Protein AF-0000000087151242 (afdb_homodimer)

Radius of gyration: 19.86 Å; Cα contacts (8 Å, |Δi|>4): 650; chains: 2; bounding box: 51×63×47 Å

Foldseek 3Di:
DPDPFDKDKAQDPVHRFWIWIDTDPDIDTEWQGTPVRDTDDDHHPQRVLQVVLFVLLQVQLVVVCVVVVHFWDDKGKGWFWFCDDVVDHIAIEMEMDTDGPADPVRVVVSLVSSQVGPSNVVVVHRCPHPNPVDPDDPPDDVTDGDDPNVVVVPDDDPPDPDD/DPDPFDKDKAQDPVHRFWIWIDTDPDIDTEWQGTPVRDTDDDHHPQRVLQVVLFVLLQVQLVVVCVVVVHFWDDKGKGWFWWCDDVVDHTAIEMEMDTDGPDDPVRVVVSLVSSQVGPSNVVVVHRCPHPNPVDPDDPPDDVTDGDDPNVVVVPDDDPPDDDD

Structure (mmCIF, N/CA/C/O backbone):
data_AF-0000000087151242-model_v1
#
loop_
_entity.id
_entity.type
_entity.pdbx_description
1 polymer 'OsmC-like protein'
#
loop_
_atom_site.group_PDB
_atom_site.id
_atom_site.type_symbol
_atom_site.label_atom_id
_atom_site.label_alt_id
_atom_site.label_comp_id
_atom_site.label_asym_id
_atom_site.label_entity_id
_atom_site.label_seq_id
_atom_site.pdbx_PDB_ins_code
_atom_site.Cartn_x
_atom_site.Cartn_y
_atom_site.Cartn_z
_atom_site.occupancy
_atom_site.B_iso_or_equiv
_atom_site.auth_seq_id
_atom_site.auth_comp_id
_atom_site.auth_asym_id
_atom_site.auth_atom_id
_atom_site.pdbx_PDB_model_num
ATOM 1 N N . MET A 1 1 ? 27.469 -2.746 -3.201 1 32.28 1 MET A N 1
ATOM 2 C CA . MET A 1 1 ? 26.328 -2.406 -4.039 1 32.28 1 MET A CA 1
ATOM 3 C C . MET A 1 1 ? 25.156 -1.917 -3.193 1 32.28 1 MET A C 1
ATOM 5 O O . MET A 1 1 ? 24.734 -2.592 -2.248 1 32.28 1 MET A O 1
ATOM 9 N N . ALA A 1 2 ? 24.953 -0.71 -3.105 1 42.12 2 ALA A N 1
ATOM 10 C CA . ALA A 1 2 ? 24.062 -0.132 -2.111 1 42.12 2 ALA A CA 1
ATOM 11 C C . ALA A 1 2 ? 22.688 -0.803 -2.156 1 42.12 2 ALA A C 1
ATOM 13 O O . ALA A 1 2 ? 22.156 -1.062 -3.236 1 42.12 2 ALA A O 1
ATOM 14 N N . LYS A 1 3 ? 22.391 -1.681 -1.231 1 54.56 3 LYS A N 1
ATOM 15 C CA . LYS A 1 3 ? 21.219 -2.553 -1.17 1 54.56 3 LYS A CA 1
ATOM 16 C C . LYS A 1 3 ? 19.938 -1.775 -1.457 1 54.56 3 LYS A C 1
ATOM 18 O O . LYS A 1 3 ? 19.688 -0.743 -0.835 1 54.56 3 LYS A O 1
ATOM 23 N N . ILE A 1 4 ? 19.328 -1.912 -2.652 1 65.19 4 ILE A N 1
ATOM 24 C CA . ILE A 1 4 ? 18.047 -1.341 -3.068 1 65.19 4 ILE A CA 1
ATOM 25 C C . ILE A 1 4 ? 16.969 -1.678 -2.041 1 65.19 4 ILE A C 1
ATOM 27 O O . ILE A 1 4 ? 16.875 -2.822 -1.59 1 65.19 4 ILE A O 1
ATOM 31 N N . ARG A 1 5 ? 16.422 -0.587 -1.548 1 81.44 5 ARG A N 1
ATOM 32 C CA . ARG A 1 5 ? 15.297 -0.849 -0.652 1 81.44 5 ARG A CA 1
ATOM 33 C C . ARG A 1 5 ? 14.156 -1.552 -1.388 1 81.44 5 ARG A C 1
ATOM 35 O O . ARG A 1 5 ? 13.633 -1.03 -2.373 1 81.44 5 ARG A O 1
ATOM 42 N N . GLU A 1 6 ? 13.945 -2.77 -0.949 1 90.38 6 GLU A N 1
ATOM 43 C CA . GLU A 1 6 ? 12.953 -3.641 -1.582 1 90.38 6 GLU A CA 1
ATOM 44 C C . GLU A 1 6 ? 12.016 -4.25 -0.547 1 90.38 6 GLU A C 1
ATOM 46 O O . GLU A 1 6 ? 12.438 -4.59 0.56 1 90.38 6 GLU A O 1
ATOM 51 N N . VAL A 1 7 ? 10.766 -4.301 -0.975 1 95.38 7 VAL A N 1
ATOM 52 C CA . VAL A 1 7 ? 9.805 -5.059 -0.172 1 95.38 7 VAL A CA 1
ATOM 53 C C . VAL A 1 7 ? 9.641 -6.461 -0.757 1 95.38 7 VAL A C 1
ATOM 55 O O . VAL A 1 7 ? 9.5 -6.621 -1.972 1 95.38 7 VAL A O 1
ATOM 58 N N . VAL A 1 8 ? 9.664 -7.43 0.129 1 96.56 8 VAL A N 1
ATOM 59 C CA . VAL A 1 8 ? 9.492 -8.812 -0.313 1 96.56 8 VAL A CA 1
ATOM 60 C C . VAL A 1 8 ? 8.266 -9.422 0.362 1 96.56 8 VAL A C 1
ATOM 62 O O . VAL A 1 8 ? 8.109 -9.328 1.581 1 96.56 8 VAL A O 1
ATOM 65 N N . VAL A 1 9 ? 7.422 -9.945 -0.417 1 97.31 9 VAL A N 1
ATOM 66 C CA . VAL A 1 9 ? 6.301 -10.734 0.079 1 97.31 9 VAL A CA 1
ATOM 67 C C . VAL A 1 9 ? 6.465 -12.188 -0.348 1 97.31 9 VAL A C 1
ATOM 69 O O . VAL A 1 9 ? 6.703 -12.477 -1.524 1 97.31 9 VAL A O 1
ATOM 72 N N . ALA A 1 10 ? 6.336 -13.07 0.592 1 96.69 10 ALA A N 1
ATOM 73 C CA . ALA A 1 10 ? 6.566 -14.484 0.305 1 96.69 10 ALA A CA 1
ATOM 74 C C . ALA A 1 10 ? 5.641 -15.375 1.13 1 96.69 10 ALA A C 1
ATOM 76 O O . ALA A 1 10 ? 5.055 -14.922 2.117 1 96.69 10 ALA A O 1
ATOM 77 N N . SER A 1 11 ? 5.562 -16.594 0.642 1 94.5 11 SER A N 1
ATOM 78 C CA . SER A 1 11 ? 4.871 -17.594 1.459 1 94.5 11 SER A CA 1
ATOM 79 C C . SER A 1 11 ? 5.484 -17.688 2.854 1 94.5 11 SER A C 1
ATOM 81 O O . SER A 1 11 ? 6.707 -17.719 2.998 1 94.5 11 SER A O 1
ATOM 83 N N . ASP A 1 12 ? 4.617 -17.672 3.799 1 91.12 12 ASP A N 1
ATOM 84 C CA . ASP A 1 12 ? 5.078 -17.812 5.176 1 91.12 12 ASP A CA 1
ATOM 85 C C . ASP A 1 12 ? 5.715 -19.188 5.406 1 91.12 12 ASP A C 1
ATOM 87 O O . ASP A 1 12 ? 5.102 -20.219 5.129 1 91.12 12 ASP A O 1
ATOM 91 N N . PRO A 1 13 ? 6.902 -19.234 5.926 1 86.38 13 PRO A N 1
ATOM 92 C CA . PRO A 1 13 ? 7.582 -20.516 6.117 1 86.38 13 PRO A CA 1
ATOM 93 C C . PRO A 1 13 ? 6.879 -21.406 7.137 1 86.38 13 PRO A C 1
ATOM 95 O O . PRO A 1 13 ? 6.988 -22.641 7.066 1 86.38 13 PRO A O 1
ATOM 98 N N . THR A 1 14 ? 6.191 -20.828 8.062 1 87.19 14 THR A N 1
ATOM 99 C CA . THR A 1 14 ? 5.551 -21.594 9.125 1 87.19 14 THR A CA 1
ATOM 100 C C . THR A 1 14 ? 4.105 -21.922 8.758 1 87.19 14 THR A C 1
ATOM 102 O O . THR A 1 14 ? 3.539 -22.906 9.258 1 87.19 14 THR A O 1
ATOM 105 N N . ASN A 1 15 ? 3.508 -21.109 8.008 1 85.19 15 ASN A N 1
ATOM 106 C CA . ASN A 1 15 ? 2.158 -21.297 7.484 1 85.19 15 ASN A CA 1
ATOM 107 C C . ASN A 1 15 ? 2.104 -21.047 5.98 1 85.19 15 ASN A C 1
ATOM 109 O O . ASN A 1 15 ? 1.823 -19.922 5.539 1 85.19 15 ASN A O 1
ATOM 113 N N . ARG A 1 16 ? 2.201 -22.078 5.301 1 78.69 16 ARG A N 1
ATOM 114 C CA . ARG A 1 16 ? 2.424 -21.969 3.863 1 78.69 16 ARG A CA 1
ATOM 115 C C . ARG A 1 16 ? 1.244 -21.297 3.172 1 78.69 16 ARG A C 1
ATOM 117 O O . ARG A 1 16 ? 1.395 -20.719 2.09 1 78.69 16 ARG A O 1
ATOM 124 N N . GLY A 1 17 ? 0.181 -21.312 3.75 1 86.19 17 GLY A N 1
ATOM 125 C CA . GLY A 1 17 ? -0.976 -20.672 3.148 1 86.19 17 GLY A CA 1
ATOM 126 C C . GLY A 1 17 ? -0.957 -19.156 3.289 1 86.19 17 GLY A C 1
ATOM 127 O O . GLY A 1 17 ? -1.648 -18.453 2.551 1 86.19 17 GLY A O 1
ATOM 128 N N . ALA A 1 18 ? -0.186 -18.766 4.203 1 92.19 18 ALA A N 1
ATOM 129 C CA . ALA A 1 18 ? -0.164 -17.344 4.5 1 92.19 18 ALA A CA 1
ATOM 130 C C . ALA A 1 18 ? 1.009 -16.656 3.805 1 92.19 18 ALA A C 1
ATOM 132 O O . ALA A 1 18 ? 1.951 -17.312 3.363 1 92.19 18 ALA A O 1
ATOM 133 N N . LEU A 1 19 ? 0.859 -15.445 3.557 1 96.31 19 LEU A N 1
ATOM 134 C CA . LEU A 1 19 ? 1.938 -14.609 3.035 1 96.31 19 LEU A CA 1
ATOM 135 C C . LEU A 1 19 ? 2.488 -13.688 4.121 1 96.31 19 LEU A C 1
ATOM 137 O O . LEU A 1 19 ? 1.759 -13.289 5.031 1 96.31 19 LEU A O 1
ATOM 141 N N . VAL A 1 20 ? 3.75 -13.367 4.004 1 96.94 20 VAL A N 1
ATOM 142 C CA . VAL A 1 20 ? 4.418 -12.453 4.918 1 96.94 20 VAL A CA 1
ATOM 143 C C . VAL A 1 20 ? 5.242 -11.438 4.125 1 96.94 20 VAL A C 1
ATOM 145 O O . VAL A 1 20 ? 5.875 -11.797 3.127 1 96.94 20 VAL A O 1
ATOM 148 N N . GLY A 1 21 ? 5.121 -10.242 4.539 1 97.44 21 GLY A N 1
ATOM 149 C CA . GLY A 1 21 ? 5.926 -9.18 3.955 1 97.44 21 GLY A CA 1
ATOM 150 C C . GLY A 1 21 ? 7.129 -8.812 4.801 1 97.44 21 GLY A C 1
ATOM 151 O O . GLY A 1 21 ? 7.086 -8.906 6.031 1 97.44 21 GLY A O 1
ATOM 152 N N . ARG A 1 22 ? 8.172 -8.383 4.098 1 96.62 22 ARG A N 1
ATOM 153 C CA . ARG A 1 22 ? 9.391 -7.934 4.766 1 96.62 22 ARG A CA 1
ATOM 154 C C . ARG A 1 22 ? 9.969 -6.703 4.074 1 96.62 22 ARG A C 1
ATOM 156 O O . ARG A 1 22 ? 9.969 -6.617 2.844 1 96.62 22 ARG A O 1
ATOM 163 N N . VAL A 1 23 ? 10.43 -5.812 4.859 1 94.38 23 VAL A N 1
ATOM 164 C CA . VAL A 1 23 ? 11.219 -4.68 4.383 1 94.38 23 VAL A CA 1
ATOM 165 C C . VAL A 1 23 ? 12.203 -4.238 5.461 1 94.38 23 VAL A C 1
ATOM 167 O O . VAL A 1 23 ? 11.805 -3.979 6.602 1 94.38 23 VAL A O 1
ATOM 170 N N . GLY A 1 24 ? 13.484 -4.176 5.086 1 89.44 24 GLY A N 1
ATOM 171 C CA . GLY A 1 24 ? 14.477 -3.963 6.125 1 89.44 24 GLY A CA 1
ATOM 172 C C . GLY A 1 24 ? 14.391 -4.973 7.254 1 89.44 24 GLY A C 1
ATOM 173 O O . GLY A 1 24 ? 14.414 -6.184 7.016 1 89.44 24 GLY A O 1
ATOM 174 N N . ALA A 1 25 ? 14.234 -4.469 8.461 1 89.81 25 ALA A N 1
ATOM 175 C CA . ALA A 1 25 ? 14.141 -5.348 9.625 1 89.81 25 ALA A CA 1
ATOM 176 C C . ALA A 1 25 ? 12.688 -5.625 9.992 1 89.81 25 ALA A C 1
ATOM 178 O O . ALA A 1 25 ? 12.406 -6.406 10.898 1 89.81 25 ALA A O 1
ATOM 179 N N . SER A 1 26 ? 11.789 -5.078 9.258 1 93.12 26 SER A N 1
ATOM 180 C CA . SER A 1 26 ? 10.375 -5.176 9.586 1 93.12 26 SER A CA 1
ATOM 181 C C . SER A 1 26 ? 9.727 -6.363 8.883 1 93.12 26 SER A C 1
ATOM 183 O O . SER A 1 26 ? 10.047 -6.656 7.727 1 93.12 26 SER A O 1
ATOM 185 N N . GLN A 1 27 ? 8.891 -7.055 9.648 1 95.12 27 GLN A N 1
ATOM 186 C CA . GLN A 1 27 ? 8.055 -8.133 9.117 1 95.12 27 GLN A CA 1
ATOM 187 C C . GLN A 1 27 ? 6.59 -7.93 9.492 1 95.12 27 GLN A C 1
ATOM 189 O O . GLN A 1 27 ? 6.281 -7.516 10.609 1 95.12 27 GLN A O 1
ATOM 194 N N . PHE A 1 28 ? 5.75 -8.219 8.578 1 94.62 28 PHE A N 1
ATOM 195 C CA . PHE A 1 28 ? 4.332 -8.008 8.844 1 94.62 28 PHE A CA 1
ATOM 196 C C . PHE A 1 28 ? 3.484 -9 8.062 1 94.62 28 PHE A C 1
ATOM 198 O O . PHE A 1 28 ? 3.877 -9.445 6.98 1 94.62 28 PHE A O 1
ATOM 205 N N . PRO A 1 29 ? 2.338 -9.336 8.594 1 94.69 29 PRO A N 1
ATOM 206 C CA . PRO A 1 29 ? 1.468 -10.289 7.898 1 94.69 29 PRO A CA 1
ATOM 207 C C . PRO A 1 29 ? 0.723 -9.664 6.723 1 94.69 29 PRO A C 1
ATOM 209 O O . PRO A 1 29 ? 0.431 -8.461 6.742 1 94.69 29 PRO A O 1
ATOM 212 N N . ILE A 1 30 ? 0.488 -10.516 5.781 1 95.31 30 ILE A N 1
ATOM 213 C CA . ILE A 1 30 ? -0.385 -10.156 4.672 1 95.31 30 ILE A CA 1
ATOM 214 C C . ILE A 1 30 ? -1.728 -10.867 4.812 1 95.31 30 ILE A C 1
ATOM 216 O O . ILE A 1 30 ? -1.776 -12.094 4.918 1 95.31 30 ILE A O 1
ATOM 220 N N . GLY A 1 31 ? -2.762 -10.07 4.812 1 92.12 31 GLY A N 1
ATOM 221 C CA . GLY A 1 31 ? -4.086 -10.648 4.961 1 92.12 31 GLY A CA 1
ATOM 222 C C . GLY A 1 31 ? -4.777 -10.914 3.635 1 92.12 31 GLY A C 1
ATOM 223 O O . GLY A 1 31 ? -4.316 -10.453 2.588 1 92.12 31 GLY A O 1
ATOM 224 N N . GLY A 1 32 ? -5.996 -11.641 3.801 1 87.56 32 GLY A N 1
ATOM 225 C CA . GLY A 1 32 ? -6.781 -11.969 2.619 1 87.56 32 GLY A CA 1
ATOM 226 C C . GLY A 1 32 ? -6.797 -13.453 2.307 1 87.56 32 GLY A C 1
ATOM 227 O O . GLY A 1 32 ? -6.336 -14.266 3.111 1 87.56 32 GLY A O 1
ATOM 228 N N . PRO A 1 33 ? -7.355 -13.688 1.117 1 83.31 33 PRO A N 1
ATOM 229 C CA . PRO A 1 33 ? -7.422 -15.102 0.739 1 83.31 33 PRO A CA 1
ATOM 230 C C . PRO A 1 33 ? -6.047 -15.766 0.701 1 83.31 33 PRO A C 1
ATOM 232 O O . PRO A 1 33 ? -5.098 -15.203 0.153 1 83.31 33 PRO A O 1
ATOM 235 N N . ASP A 1 34 ? -6.055 -16.953 1.39 1 80.44 34 ASP A N 1
ATOM 236 C CA . ASP A 1 34 ? -4.75 -17.594 1.479 1 80.44 34 ASP A CA 1
ATOM 237 C C . ASP A 1 34 ? -4.707 -18.875 0.645 1 80.44 34 ASP A C 1
ATOM 239 O O . ASP A 1 34 ? -5.668 -19.203 -0.059 1 80.44 34 ASP A O 1
ATOM 243 N N . GLY A 1 35 ? -3.584 -19.469 0.476 1 76.19 35 GLY A N 1
ATOM 244 C CA . GLY A 1 35 ? -3.354 -20.609 -0.4 1 76.19 35 GLY A CA 1
ATOM 245 C C . GLY A 1 35 ? -4.016 -21.875 0.09 1 76.19 35 GLY A C 1
ATOM 246 O O . GLY A 1 35 ? -4.086 -22.875 -0.642 1 76.19 35 GLY A O 1
ATOM 247 N N . ALA A 1 36 ? -4.574 -21.828 1.251 1 80.06 36 ALA A N 1
ATOM 248 C CA . ALA A 1 36 ? -5.215 -23 1.821 1 80.06 36 ALA A CA 1
ATOM 249 C C . ALA A 1 36 ? -6.734 -22.875 1.775 1 80.06 36 ALA A C 1
ATOM 251 O O . ALA A 1 36 ? -7.449 -23.703 2.348 1 80.06 36 ALA A O 1
ATOM 252 N N . GLY A 1 37 ? -7.168 -21.844 1.184 1 79.69 37 GLY A N 1
ATOM 253 C CA . GLY A 1 37 ? -8.609 -21.656 1.074 1 79.69 37 GLY A CA 1
ATOM 254 C C . GLY A 1 37 ? -9.195 -20.891 2.244 1 79.69 37 GLY A C 1
ATOM 255 O O . GLY A 1 37 ? -10.422 -20.828 2.395 1 79.69 37 GLY A O 1
ATOM 256 N N . HIS A 1 38 ? -8.383 -20.375 3.088 1 85.81 38 HIS A N 1
ATOM 257 C CA . HIS A 1 38 ? -8.82 -19.578 4.223 1 85.81 38 HIS A CA 1
ATOM 258 C C . HIS A 1 38 ? -8.523 -18.094 3.992 1 85.81 38 HIS A C 1
ATOM 260 O O . HIS A 1 38 ? -8.148 -17.703 2.889 1 85.81 38 HIS A O 1
ATOM 266 N N . VAL A 1 39 ? -8.898 -17.391 5.043 1 85.62 39 VAL A N 1
ATOM 267 C CA . VAL A 1 39 ? -8.562 -15.969 5.043 1 85.62 39 VAL A CA 1
ATOM 268 C C . VAL A 1 39 ? -7.539 -15.68 6.133 1 85.62 39 VAL A C 1
ATOM 270 O O . VAL A 1 39 ? -7.809 -15.883 7.32 1 85.62 39 VAL A O 1
ATOM 273 N N . SER A 1 40 ? -6.434 -15.266 5.73 1 90.12 40 SER A N 1
ATOM 274 C CA . SER A 1 40 ? -5.391 -14.914 6.688 1 90.12 40 SER A CA 1
ATOM 275 C C . SER A 1 40 ? -5.633 -13.539 7.289 1 90.12 40 SER A C 1
ATOM 277 O O . SER A 1 40 ? -6.082 -12.625 6.594 1 90.12 40 SER A O 1
ATOM 279 N N . PRO A 1 41 ? -5.262 -13.414 8.562 1 89.69 41 PRO A N 1
ATOM 280 C CA . PRO A 1 41 ? -5.402 -12.094 9.188 1 89.69 41 PRO A CA 1
ATOM 281 C C . PRO A 1 41 ? -4.375 -11.086 8.68 1 89.69 41 PRO A C 1
ATOM 283 O O . PRO A 1 41 ? -3.326 -11.477 8.156 1 89.69 41 PRO A O 1
ATOM 286 N N . GLY A 1 42 ? -4.77 -9.758 8.859 1 92.06 42 GLY A N 1
ATOM 287 C CA . GLY A 1 42 ? -3.883 -8.688 8.43 1 92.06 42 GLY A CA 1
ATOM 288 C C . GLY A 1 42 ? -4.438 -7.883 7.273 1 92.06 42 GLY A C 1
ATOM 289 O O . GLY A 1 42 ? -5.535 -8.164 6.785 1 92.06 42 GLY A O 1
ATOM 290 N N . PRO A 1 43 ? -3.658 -6.898 6.875 1 95.38 43 PRO A N 1
ATOM 291 C CA . PRO A 1 43 ? -4.105 -6.082 5.742 1 95.38 43 PRO A CA 1
ATOM 292 C C . PRO A 1 43 ? -3.93 -6.789 4.402 1 95.38 43 PRO A C 1
ATOM 294 O O . PRO A 1 43 ? -2.855 -7.324 4.117 1 95.38 43 PRO A O 1
ATOM 297 N N . ASN A 1 44 ? -4.965 -6.828 3.619 1 93.19 44 ASN A N 1
ATOM 298 C CA . ASN A 1 44 ? -4.863 -7.348 2.26 1 93.19 44 ASN A CA 1
ATOM 299 C C . ASN A 1 44 ? -4.285 -6.309 1.304 1 93.19 44 ASN A C 1
ATOM 301 O O . ASN A 1 44 ? -3.967 -5.191 1.714 1 93.19 44 ASN A O 1
ATOM 305 N N . PRO A 1 45 ? -4.113 -6.625 0.08 1 92.56 45 PRO A N 1
ATOM 306 C CA . PRO A 1 45 ? -3.43 -5.703 -0.833 1 92.56 45 PRO A CA 1
ATOM 307 C C . PRO A 1 45 ? -4.141 -4.359 -0.958 1 92.56 45 PRO A C 1
ATOM 309 O O . PRO A 1 45 ? -3.488 -3.316 -1.034 1 92.56 45 PRO A O 1
ATOM 312 N N . TYR A 1 46 ? -5.465 -4.324 -0.973 1 90.25 46 TYR A N 1
ATOM 313 C CA . TYR A 1 46 ? -6.188 -3.059 -1.022 1 90.25 46 TYR A CA 1
ATOM 314 C C . TYR A 1 46 ? -6 -2.273 0.27 1 90.25 46 TYR A C 1
ATOM 316 O O . TYR A 1 46 ? -5.875 -1.047 0.245 1 90.25 46 TYR A O 1
ATOM 324 N N . ASP A 1 47 ? -6.004 -3.006 1.387 1 94.62 47 ASP A N 1
ATOM 325 C CA . ASP A 1 47 ? -5.734 -2.352 2.662 1 94.62 47 ASP A CA 1
ATOM 326 C C . ASP A 1 47 ? -4.352 -1.705 2.666 1 94.62 47 ASP A C 1
ATOM 328 O O . ASP A 1 47 ? -4.188 -0.578 3.137 1 94.62 47 ASP A O 1
ATOM 332 N N . LEU A 1 48 ? -3.41 -2.434 2.205 1 96.31 48 LEU A N 1
ATOM 333 C CA . LEU A 1 48 ? -2.045 -1.923 2.154 1 96.31 48 LEU A CA 1
ATOM 334 C C . LEU A 1 48 ? -1.957 -0.699 1.248 1 96.31 48 LEU A C 1
ATOM 336 O O . LEU A 1 48 ? -1.239 0.255 1.555 1 96.31 48 LEU A O 1
ATOM 340 N N . LEU A 1 49 ? -2.641 -0.715 0.146 1 92.25 49 LEU A N 1
ATOM 341 C CA . LEU A 1 49 ? -2.709 0.426 -0.761 1 92.25 49 LEU A CA 1
ATOM 342 C C . LEU A 1 49 ? -3.312 1.64 -0.061 1 92.25 49 LEU A C 1
ATOM 344 O O . LEU A 1 49 ? -2.746 2.734 -0.112 1 92.25 49 LEU A O 1
ATOM 348 N N . CYS A 1 50 ? -4.395 1.394 0.592 1 93.06 50 CYS A N 1
ATOM 349 C CA . CYS A 1 50 ? -5.051 2.459 1.343 1 93.06 50 CYS A CA 1
ATOM 350 C C . CYS A 1 50 ? -4.148 2.971 2.461 1 93.06 50 CYS A C 1
ATOM 352 O O . CYS A 1 50 ? -4.094 4.176 2.715 1 93.06 50 CYS A O 1
ATOM 354 N N . ALA A 1 51 ? -3.482 2.047 3.076 1 96.75 51 ALA A N 1
ATOM 355 C CA . ALA A 1 51 ? -2.562 2.434 4.145 1 96.75 51 ALA A CA 1
ATOM 356 C C . ALA A 1 51 ? -1.441 3.318 3.607 1 96.75 51 ALA A C 1
ATOM 358 O O . ALA A 1 51 ? -1.019 4.266 4.273 1 96.75 51 ALA A O 1
ATOM 359 N N . SER A 1 52 ? -0.972 2.967 2.512 1 95.12 52 SER A N 1
ATOM 360 C CA . SER A 1 52 ? 0.08 3.756 1.88 1 95.12 52 SER A CA 1
ATOM 361 C C . SER A 1 52 ? -0.366 5.199 1.661 1 95.12 52 SER A C 1
ATOM 363 O O . SER A 1 52 ? 0.33 6.137 2.055 1 95.12 52 SER A O 1
ATOM 365 N N . LEU A 1 53 ? -1.511 5.355 1.127 1 91.75 53 LEU A N 1
ATOM 366 C CA . LEU A 1 53 ? -2.049 6.684 0.853 1 91.75 53 LEU A CA 1
ATOM 367 C C . LEU A 1 53 ? -2.33 7.434 2.15 1 91.75 53 LEU A C 1
ATOM 369 O O . LEU A 1 53 ? -1.99 8.617 2.275 1 91.75 53 LEU A O 1
ATOM 373 N N . ALA A 1 54 ? -2.895 6.75 3.031 1 94.81 54 ALA A N 1
ATOM 374 C CA . ALA A 1 54 ? -3.203 7.379 4.312 1 94.81 54 ALA A CA 1
ATOM 375 C C . ALA A 1 54 ? -1.932 7.832 5.023 1 94.81 54 ALA A C 1
ATOM 377 O O . ALA A 1 54 ? -1.865 8.953 5.535 1 94.81 54 ALA A O 1
ATOM 378 N N . ALA A 1 55 ? -0.993 6.977 5.055 1 95.75 55 ALA A N 1
ATOM 379 C CA . ALA A 1 55 ? 0.275 7.285 5.711 1 95.75 55 ALA A CA 1
ATOM 380 C C . ALA A 1 55 ? 0.976 8.461 5.027 1 95.75 55 ALA A C 1
ATOM 382 O O . ALA A 1 55 ? 1.496 9.352 5.699 1 95.75 55 ALA A O 1
ATOM 383 N N . CYS A 1 56 ? 1.018 8.406 3.748 1 92.75 56 CYS A N 1
ATOM 384 C CA . CYS A 1 56 ? 1.645 9.484 3 1 92.75 56 CYS A CA 1
ATOM 385 C C . CYS A 1 56 ? 0.977 10.82 3.309 1 92.75 56 CYS A C 1
ATOM 387 O O . CYS A 1 56 ? 1.656 11.836 3.492 1 92.75 56 CYS A O 1
ATOM 389 N N . THR A 1 57 ? -0.349 10.812 3.291 1 91.31 57 THR A N 1
ATOM 390 C CA . THR A 1 57 ? -1.115 12.023 3.584 1 91.31 57 THR A CA 1
ATOM 391 C C . THR A 1 57 ? -0.793 12.539 4.98 1 91.31 57 THR A C 1
ATOM 393 O O . THR A 1 57 ? -0.458 13.719 5.148 1 91.31 57 THR A O 1
ATOM 396 N N . ALA A 1 58 ? -0.871 11.664 5.93 1 94 58 ALA A N 1
ATOM 397 C CA . ALA A 1 58 ? -0.615 12.039 7.32 1 94 58 ALA A CA 1
ATOM 398 C C . ALA A 1 58 ? 0.802 12.578 7.488 1 94 58 ALA A C 1
ATOM 400 O O . ALA A 1 58 ? 1.009 13.602 8.156 1 94 58 ALA A O 1
ATOM 401 N N . MET A 1 59 ? 1.702 11.906 6.883 1 92.81 59 MET A N 1
ATOM 402 C CA . MET A 1 59 ? 3.102 12.305 7.008 1 92.81 59 MET A CA 1
ATOM 403 C C . MET A 1 59 ? 3.342 13.656 6.344 1 92.81 59 MET A C 1
ATOM 405 O O . MET A 1 59 ? 4.078 14.492 6.875 1 92.81 59 MET A O 1
ATOM 409 N N . THR A 1 60 ? 2.779 13.852 5.203 1 87.81 60 THR A N 1
ATOM 410 C CA . THR A 1 60 ? 2.92 15.125 4.504 1 87.81 60 THR A CA 1
ATOM 411 C C . THR A 1 60 ? 2.361 16.266 5.348 1 87.81 60 THR A C 1
ATOM 413 O O . THR A 1 60 ? 2.994 17.312 5.473 1 87.81 60 THR A O 1
ATOM 416 N N . VAL A 1 61 ? 1.192 16.094 5.922 1 91.12 61 VAL A N 1
ATOM 417 C CA . VAL A 1 61 ? 0.556 17.094 6.762 1 91.12 61 VAL A CA 1
ATOM 418 C C . VAL A 1 61 ? 1.452 17.406 7.957 1 91.12 61 VAL A C 1
ATOM 420 O O . VAL A 1 61 ? 1.705 18.578 8.258 1 91.12 61 VAL A O 1
ATOM 423 N N . ARG A 1 62 ? 1.96 16.438 8.594 1 91.94 62 ARG A N 1
ATOM 424 C CA . ARG A 1 62 ? 2.818 16.625 9.758 1 91.94 62 ARG A CA 1
ATOM 425 C C . ARG A 1 62 ? 4.113 17.344 9.375 1 91.94 62 ARG A C 1
ATOM 427 O O . ARG A 1 62 ? 4.602 18.203 10.117 1 91.94 62 ARG A O 1
ATOM 434 N N . PHE A 1 63 ? 4.625 16.906 8.336 1 87 63 PHE A N 1
ATOM 435 C CA . PHE A 1 63 ? 5.859 17.5 7.855 1 87 63 PHE A CA 1
ATOM 436 C C . PHE A 1 63 ? 5.676 19 7.605 1 87 63 PHE A C 1
ATOM 438 O O . PHE A 1 63 ? 6.484 19.812 8.055 1 87 63 PHE A O 1
ATOM 445 N N . GLN A 1 64 ? 4.633 19.359 6.934 1 87.62 64 GLN A N 1
ATOM 446 C CA . GLN A 1 64 ? 4.352 20.75 6.633 1 87.62 64 GLN A CA 1
ATOM 447 C C . GLN A 1 64 ? 4.023 21.531 7.902 1 87.62 64 GLN A C 1
ATOM 449 O O . GLN A 1 64 ? 4.391 22.703 8.031 1 87.62 64 GLN A O 1
ATOM 454 N N . ALA A 1 65 ? 3.277 20.875 8.797 1 91 65 ALA A N 1
ATOM 455 C CA . ALA A 1 65 ? 2.982 21.5 10.078 1 91 65 ALA A CA 1
ATOM 456 C C . ALA A 1 65 ? 4.266 21.844 10.836 1 91 65 ALA A C 1
ATOM 458 O O . ALA A 1 65 ? 4.395 22.938 11.398 1 91 65 ALA A O 1
ATOM 459 N N . ARG A 1 66 ? 5.129 20.984 10.852 1 87.56 66 ARG A N 1
ATOM 460 C CA . ARG A 1 66 ? 6.41 21.203 11.516 1 87.56 66 ARG A CA 1
ATOM 461 C C . ARG A 1 66 ? 7.199 22.312 10.836 1 87.56 66 ARG A C 1
ATOM 463 O O . ARG A 1 66 ? 7.773 23.172 11.508 1 87.56 66 ARG A O 1
ATOM 470 N N . ARG A 1 67 ? 7.246 22.25 9.547 1 83.81 67 ARG A N 1
ATOM 471 C CA . ARG A 1 67 ? 7.984 23.234 8.773 1 83.81 67 ARG A CA 1
ATOM 472 C C . ARG A 1 67 ? 7.457 24.641 9.039 1 83.81 67 ARG A C 1
ATOM 474 O O . ARG A 1 67 ? 8.227 25.609 9.07 1 83.81 67 ARG A O 1
ATOM 481 N N . ARG A 1 68 ? 6.191 24.75 9.289 1 90.75 68 ARG A N 1
ATOM 482 C CA . ARG A 1 68 ? 5.562 26.047 9.523 1 90.75 68 ARG A CA 1
ATOM 483 C C . ARG A 1 68 ? 5.348 26.297 11.016 1 90.75 68 ARG A C 1
ATOM 485 O O . ARG A 1 68 ? 4.719 27.281 11.406 1 90.75 68 ARG A O 1
ATOM 492 N N . GLN A 1 69 ? 5.75 25.375 11.812 1 91.56 69 GLN A N 1
ATOM 493 C CA . GLN A 1 69 ? 5.664 25.453 13.266 1 91.56 69 GLN A CA 1
ATOM 494 C C . GLN A 1 69 ? 4.219 25.625 13.719 1 91.56 69 GLN A C 1
ATOM 496 O O . GLN A 1 69 ? 3.926 26.484 14.555 1 91.56 69 GLN A O 1
ATOM 501 N N . LEU A 1 70 ? 3.326 24.922 13.133 1 92.94 70 LEU A N 1
ATOM 502 C CA . LEU A 1 70 ? 1.916 24.938 13.508 1 92.94 70 LEU A CA 1
ATOM 503 C C . LEU A 1 70 ? 1.651 24 14.672 1 92.94 70 LEU A C 1
ATOM 505 O O . LEU A 1 70 ? 2.273 22.938 14.773 1 92.94 70 LEU A O 1
ATOM 509 N N . PRO A 1 71 ? 0.743 24.406 15.516 1 95.19 71 PRO A N 1
ATOM 510 C CA . PRO A 1 71 ? 0.475 23.594 16.703 1 95.19 71 PRO A CA 1
ATOM 511 C C . PRO A 1 71 ? -0.437 22.406 16.422 1 95.19 71 PRO A C 1
ATOM 513 O O . PRO A 1 71 ? -1.493 22.266 17.047 1 95.19 71 PRO A O 1
ATOM 516 N N . LEU A 1 72 ? -0.016 21.516 15.578 1 92.88 72 LEU A N 1
ATOM 517 C CA . LEU A 1 72 ? -0.721 20.266 15.312 1 92.88 72 LEU A CA 1
ATOM 518 C C . LEU A 1 72 ? -0.419 19.234 16.391 1 92.88 72 LEU A C 1
ATOM 520 O O . LEU A 1 72 ? 0.747 18.953 16.672 1 92.88 72 LEU A O 1
ATOM 524 N N . GLU A 1 73 ? -1.452 18.688 16.953 1 92.31 73 GLU A N 1
ATOM 525 C CA . GLU A 1 73 ? -1.272 17.719 18.031 1 92.31 73 GLU A CA 1
ATOM 526 C C . GLU A 1 73 ? -1.521 16.297 17.531 1 92.31 73 GLU A C 1
ATOM 528 O O . GLU A 1 73 ? -0.863 15.359 17.984 1 92.31 73 GLU A O 1
ATOM 533 N N . ARG A 1 74 ? -2.543 16.188 16.703 1 93.56 74 ARG A N 1
ATOM 534 C CA . ARG A 1 74 ? -2.922 14.867 16.219 1 93.56 74 ARG A CA 1
ATOM 535 C C . ARG A 1 74 ? -3.461 14.953 14.789 1 93.56 74 ARG A C 1
ATOM 537 O O . ARG A 1 74 ? -4.184 15.891 14.453 1 93.56 74 ARG A O 1
ATOM 544 N N . VAL A 1 75 ? -3.078 14.016 14.016 1 93.75 75 VAL A N 1
ATOM 545 C CA . VAL A 1 75 ? -3.635 13.859 12.672 1 93.75 75 VAL A CA 1
ATOM 546 C C . VAL A 1 75 ? -4.176 12.445 12.5 1 93.75 75 VAL A C 1
ATOM 548 O O . VAL A 1 75 ? -3.588 11.484 13 1 93.75 75 VAL A O 1
ATOM 551 N N . GLU A 1 76 ? -5.27 12.328 11.883 1 94.69 76 GLU A N 1
ATOM 552 C CA . GLU A 1 76 ? -5.891 11.055 11.516 1 94.69 76 GLU A CA 1
ATOM 553 C C . GLU A 1 76 ? -6.395 11.086 10.078 1 94.69 76 GLU A C 1
ATOM 555 O O . GLU A 1 76 ? -7.074 12.031 9.672 1 94.69 76 GLU A O 1
ATOM 560 N N . VAL A 1 77 ? -5.996 10.102 9.359 1 94.19 77 VAL A N 1
ATOM 561 C CA . VAL A 1 77 ? -6.406 10 7.961 1 94.19 77 VAL A CA 1
ATOM 562 C C . VAL A 1 77 ? -7.082 8.648 7.719 1 94.19 77 VAL A C 1
ATOM 564 O O . VAL A 1 77 ? -6.492 7.602 7.988 1 94.19 77 VAL A O 1
ATOM 567 N N . GLY A 1 78 ? -8.281 8.664 7.266 1 92.56 78 GLY A N 1
ATOM 568 C CA . GLY A 1 78 ? -8.992 7.48 6.805 1 92.56 78 GLY A CA 1
ATOM 569 C C . GLY A 1 78 ? -9.07 7.383 5.293 1 92.56 78 GLY A C 1
ATOM 570 O O . GLY A 1 78 ? -9.273 8.391 4.609 1 92.56 78 GLY A O 1
ATOM 571 N N . VAL A 1 79 ? -8.867 6.188 4.816 1 91 79 VAL A N 1
ATOM 572 C CA . VAL A 1 79 ? -8.938 5.984 3.375 1 91 79 VAL A CA 1
ATOM 573 C C . VAL A 1 79 ? -9.734 4.715 3.072 1 91 79 VAL A C 1
ATOM 575 O O . VAL A 1 79 ? -9.547 3.689 3.73 1 91 79 VAL A O 1
ATOM 578 N N . SER A 1 80 ? -10.586 4.809 2.201 1 86.5 80 SER A N 1
ATOM 579 C CA . SER A 1 80 ? -11.305 3.666 1.644 1 86.5 80 SER A CA 1
ATOM 580 C C . SER A 1 80 ? -11.219 3.652 0.121 1 86.5 80 SER A C 1
ATOM 582 O O . SER A 1 80 ? -11.156 4.707 -0.512 1 86.5 80 SER A O 1
ATOM 584 N N . PHE A 1 81 ? -11.172 2.486 -0.408 1 82.31 81 PHE A N 1
ATOM 585 C CA . PHE A 1 81 ? -11.078 2.281 -1.849 1 82.31 81 PHE A CA 1
ATOM 586 C C . PHE A 1 81 ? -12.414 1.836 -2.422 1 82.31 81 PHE A C 1
ATOM 588 O O . PHE A 1 81 ? -13.047 0.921 -1.893 1 82.31 81 PHE A O 1
ATOM 595 N N . ARG A 1 82 ? -12.797 2.539 -3.531 1 76.62 82 ARG A N 1
ATOM 596 C CA . ARG A 1 82 ? -14.086 2.248 -4.148 1 76.62 82 ARG A CA 1
ATOM 597 C C . ARG A 1 82 ? -13.938 2.025 -5.648 1 76.62 82 ARG A C 1
ATOM 599 O O . ARG A 1 82 ? -13.156 2.709 -6.309 1 76.62 82 ARG A O 1
ATOM 606 N N . HIS A 1 83 ? -14.68 0.985 -6.082 1 75.94 83 HIS A N 1
ATOM 607 C CA . HIS A 1 83 ? -14.773 0.815 -7.527 1 75.94 83 HIS A CA 1
ATOM 608 C C . HIS A 1 83 ? -15.727 1.833 -8.148 1 75.94 83 HIS A C 1
ATOM 610 O O . HIS A 1 83 ? -16.781 2.131 -7.57 1 75.94 83 HIS A O 1
ATOM 616 N N . GLY A 1 84 ? -15.242 2.4 -9.172 1 68.69 84 GLY A N 1
ATOM 617 C CA . GLY A 1 84 ? -16.141 3.279 -9.906 1 68.69 84 GLY A CA 1
ATOM 618 C C . GLY A 1 84 ? -17.25 2.533 -10.617 1 68.69 84 GLY A C 1
ATOM 619 O O . GLY A 1 84 ? -17.172 1.318 -10.812 1 68.69 84 GLY A O 1
ATOM 620 N N . ALA A 1 85 ? -18.281 3.277 -10.867 1 67.81 85 ALA A N 1
ATOM 621 C CA . ALA A 1 85 ? -19.312 2.74 -11.75 1 67.81 85 ALA A CA 1
ATOM 622 C C . ALA A 1 85 ? -18.734 2.385 -13.117 1 67.81 85 ALA A C 1
ATOM 624 O O . ALA A 1 85 ? -17.609 2.777 -13.445 1 67.81 85 ALA A O 1
ATOM 625 N N . PRO A 1 86 ? -19.438 1.441 -13.805 1 65 86 PRO A N 1
ATOM 626 C CA . PRO A 1 86 ? -18.938 1.119 -15.141 1 65 86 PRO A CA 1
ATOM 627 C C . PRO A 1 86 ? -18.594 2.363 -15.961 1 65 86 PRO A C 1
ATOM 629 O O . PRO A 1 86 ? -19.406 3.279 -16.062 1 65 86 PRO A O 1
ATOM 632 N N . GLY A 1 87 ? -17.391 2.475 -16.391 1 64.38 87 GLY A N 1
ATOM 633 C CA . GLY A 1 87 ? -16.938 3.619 -17.156 1 64.38 87 GLY A CA 1
ATOM 634 C C . GLY A 1 87 ? -16.281 4.688 -16.297 1 64.38 87 GLY A C 1
ATOM 635 O O . GLY A 1 87 ? -15.711 5.648 -16.828 1 64.38 87 GLY A O 1
ATOM 636 N N . GLU A 1 88 ? -16.453 4.52 -15.023 1 66.62 88 GLU A N 1
ATOM 637 C CA . GLU A 1 88 ? -15.828 5.469 -14.102 1 66.62 88 GLU A CA 1
ATOM 638 C C . GLU A 1 88 ? -14.57 4.883 -13.469 1 66.62 88 GLU A C 1
ATOM 640 O O . GLU A 1 88 ? -14.453 3.662 -13.328 1 66.62 88 GLU A O 1
ATOM 645 N N . ARG A 1 89 ? -13.75 5.684 -13.18 1 70 89 ARG A N 1
ATOM 646 C CA . ARG A 1 89 ? -12.508 5.238 -12.555 1 70 89 ARG A CA 1
ATOM 647 C C . ARG A 1 89 ? -12.711 4.918 -11.078 1 70 89 ARG A C 1
ATOM 649 O O . ARG A 1 89 ? -13.555 5.527 -10.422 1 70 89 ARG A O 1
ATOM 656 N N . ASP A 1 90 ? -11.992 3.984 -10.641 1 72.62 90 ASP A N 1
ATOM 657 C CA . ASP A 1 90 ? -11.938 3.719 -9.203 1 72.62 90 ASP A CA 1
ATOM 658 C C . ASP A 1 90 ? -11.523 4.969 -8.43 1 72.62 90 ASP A C 1
ATOM 660 O O . ASP A 1 90 ? -10.93 5.887 -8.992 1 72.62 90 ASP A O 1
ATOM 664 N N . SER A 1 91 ? -11.953 5.004 -7.203 1 76.44 91 SER A N 1
ATOM 665 C CA . SER A 1 91 ? -11.672 6.207 -6.43 1 76.44 91 SER A CA 1
ATOM 666 C C . SER A 1 91 ? -11.273 5.867 -4.996 1 76.44 91 SER A C 1
ATOM 668 O O . SER A 1 91 ? -11.609 4.793 -4.492 1 76.44 91 SER A O 1
ATOM 670 N N . PHE A 1 92 ? -10.516 6.723 -4.457 1 82.94 92 PHE A N 1
ATOM 671 C CA . PHE A 1 92 ? -10.172 6.688 -3.041 1 82.94 92 PHE A CA 1
ATOM 672 C C . PHE A 1 92 ? -10.938 7.762 -2.273 1 82.94 92 PHE A C 1
ATOM 674 O O . PHE A 1 92 ? -10.992 8.914 -2.697 1 82.94 92 PHE A O 1
ATOM 681 N N . GLU A 1 93 ? -11.523 7.336 -1.257 1 82.94 93 GLU A N 1
ATOM 682 C CA . GLU A 1 93 ? -12.133 8.297 -0.341 1 82.94 93 GLU A CA 1
ATOM 683 C C . GLU A 1 93 ? -11.234 8.539 0.874 1 82.94 93 GLU A C 1
ATOM 685 O O . GLU A 1 93 ? -10.852 7.594 1.562 1 82.94 93 GLU A O 1
ATOM 690 N N . ARG A 1 94 ? -10.969 9.828 1.097 1 86.25 94 ARG A N 1
ATOM 691 C CA . ARG A 1 94 ? -10.062 10.195 2.182 1 86.25 94 ARG A CA 1
ATOM 692 C C . ARG A 1 94 ? -10.773 11.07 3.211 1 86.25 94 ARG A C 1
ATOM 694 O O . ARG A 1 94 ? -11.547 11.953 2.852 1 86.25 94 ARG A O 1
ATOM 701 N N . THR A 1 95 ? -10.508 10.781 4.441 1 87.88 95 THR A N 1
ATOM 702 C CA . THR A 1 95 ? -10.938 11.633 5.551 1 87.88 95 THR A CA 1
ATOM 703 C C . THR A 1 95 ? -9.742 12.078 6.383 1 87.88 95 THR A C 1
ATOM 705 O O . THR A 1 95 ? -8.828 11.289 6.637 1 87.88 95 THR A O 1
ATOM 708 N N . LEU A 1 96 ? -9.789 13.367 6.703 1 90.44 96 LEU A N 1
ATOM 709 C CA . LEU A 1 96 ? -8.695 13.938 7.477 1 90.44 96 LEU A CA 1
ATOM 710 C C . LEU A 1 96 ? -9.219 14.609 8.742 1 90.44 96 LEU A C 1
ATOM 712 O O . LEU A 1 96 ? -10.148 15.414 8.688 1 90.44 96 LEU A O 1
ATOM 716 N N . VAL A 1 97 ? -8.656 14.219 9.836 1 90.69 97 VAL A N 1
ATOM 717 C CA . VAL A 1 97 ? -8.945 14.844 11.125 1 90.69 97 VAL A CA 1
ATOM 718 C C . VAL A 1 97 ? -7.68 15.484 11.688 1 90.69 97 VAL A C 1
ATOM 720 O O . VAL A 1 97 ? -6.645 14.82 11.805 1 90.69 97 VAL A O 1
ATOM 723 N N . LEU A 1 98 ? -7.816 16.766 12.008 1 92.31 98 LEU A N 1
ATOM 724 C CA . LEU A 1 98 ? -6.719 17.516 12.602 1 92.31 98 LEU A CA 1
ATOM 725 C C . LEU A 1 98 ? -7.074 17.984 14.008 1 92.31 98 LEU A C 1
ATOM 727 O O . LEU A 1 98 ? -8.141 18.578 14.219 1 92.31 98 LEU A O 1
ATOM 731 N N . GLU A 1 99 ? -6.242 17.672 14.898 1 93.12 99 GLU A N 1
ATOM 732 C CA . GLU A 1 99 ? -6.422 18.172 16.25 1 93.12 99 GLU A CA 1
ATOM 733 C C . GLU A 1 99 ? -5.273 19.094 16.672 1 93.12 99 GLU A C 1
ATOM 735 O O . GLU A 1 99 ? -4.117 18.844 16.312 1 93.12 99 GLU A O 1
ATOM 740 N N . GLY A 1 100 ? -5.57 20.094 17.469 1 93.62 100 GLY A N 1
ATOM 741 C CA . GLY A 1 100 ? -4.641 21.109 17.938 1 93.62 100 GLY A CA 1
ATOM 742 C C . GLY A 1 100 ? -5.219 22.516 17.891 1 93.62 100 GLY A C 1
ATOM 743 O O . GLY A 1 100 ? -6.32 22.719 17.375 1 93.62 100 GLY A O 1
ATOM 744 N N . GLU A 1 101 ? -4.582 23.5 18.5 1 96.12 101 GLU A N 1
ATOM 745 C CA . GLU A 1 101 ? -5 24.891 18.516 1 96.12 101 GLU A CA 1
ATOM 746 C C . GLU A 1 101 ? -4.695 25.578 17.188 1 96.12 101 GLU A C 1
ATOM 748 O O . GLU A 1 101 ? -3.91 26.516 17.125 1 96.12 101 GLU A O 1
ATOM 753 N N . LEU A 1 102 ? -5.379 25.016 16.219 1 94.75 102 LEU A N 1
ATOM 754 C CA . LEU A 1 102 ? -5.195 25.516 14.867 1 94.75 102 LEU A CA 1
ATOM 755 C C . LEU A 1 102 ? -6.289 26.516 14.5 1 94.75 102 LEU A C 1
ATOM 757 O O . LEU A 1 102 ? -7.469 26.266 14.75 1 94.75 102 LEU A O 1
ATOM 761 N N . ASP A 1 103 ? -5.891 27.641 13.922 1 94.75 103 ASP A N 1
ATOM 762 C CA . ASP A 1 103 ? -6.906 28.578 13.43 1 94.75 103 ASP A CA 1
ATOM 763 C C . ASP A 1 103 ? -7.398 28.156 12.039 1 94.75 103 ASP A C 1
ATOM 765 O O . ASP A 1 103 ? -6.988 27.125 11.516 1 94.75 103 ASP A O 1
ATOM 769 N N . VAL A 1 104 ? -8.305 28.906 11.516 1 92.06 104 VAL A N 1
ATOM 770 C CA . VAL A 1 104 ? -8.969 28.547 10.266 1 92.06 104 VAL A CA 1
ATOM 771 C C . VAL A 1 104 ? -7.961 28.531 9.125 1 92.06 104 VAL A C 1
ATOM 773 O O . VAL A 1 104 ? -7.988 27.641 8.273 1 92.06 104 VAL A O 1
ATOM 776 N N . GLN A 1 105 ? -7.074 29.453 9.109 1 89.88 105 GLN A N 1
ATOM 777 C CA . GLN A 1 105 ? -6.086 29.547 8.047 1 89.88 105 GLN A CA 1
ATOM 778 C C . GLN A 1 105 ? -5.078 28.406 8.125 1 89.88 105 GLN A C 1
ATOM 780 O O . GLN A 1 105 ? -4.703 27.844 7.098 1 89.88 105 GLN A O 1
ATOM 785 N N . GLN A 1 106 ? -4.68 28.156 9.312 1 91.12 106 GLN A N 1
ATOM 786 C CA . GLN A 1 106 ? -3.732 27.062 9.531 1 91.12 106 GLN A CA 1
ATOM 787 C C . GLN A 1 106 ? -4.332 25.719 9.117 1 91.12 106 GLN A C 1
ATOM 789 O O . GLN A 1 106 ? -3.66 24.906 8.484 1 91.12 106 GLN A O 1
ATOM 794 N N . ARG A 1 107 ? -5.551 25.484 9.438 1 90.56 107 ARG A N 1
ATOM 795 C CA . ARG A 1 107 ? -6.238 24.25 9.047 1 90.56 107 ARG A CA 1
ATOM 796 C C . ARG A 1 107 ? -6.352 24.141 7.535 1 90.56 107 ARG A C 1
ATOM 798 O O . ARG A 1 107 ? -6.148 23.078 6.965 1 90.56 107 ARG A O 1
ATOM 805 N N . ALA A 1 108 ? -6.691 25.25 6.957 1 84.94 108 ALA A N 1
ATOM 806 C CA . ALA A 1 108 ? -6.805 25.266 5.5 1 84.94 108 ALA A CA 1
ATOM 807 C C . ALA A 1 108 ? -5.465 24.953 4.844 1 84.94 108 ALA A C 1
ATOM 809 O O . ALA A 1 108 ? -5.406 24.203 3.859 1 84.94 108 ALA A O 1
ATOM 810 N N . PHE A 1 109 ? -4.434 25.5 5.414 1 87 109 PHE A N 1
ATOM 811 C CA . PHE A 1 109 ? -3.084 25.234 4.918 1 87 109 PHE A CA 1
ATOM 812 C C . PHE A 1 109 ? -2.756 23.75 4.98 1 87 109 PHE A C 1
ATOM 814 O O . PHE A 1 109 ? -2.227 23.188 4.023 1 87 109 PHE A O 1
ATOM 821 N N . LEU A 1 110 ? -3.113 23.109 6.07 1 89.25 110 LEU A N 1
ATOM 822 C CA . LEU A 1 110 ? -2.781 21.703 6.266 1 89.25 110 LEU A CA 1
ATOM 823 C C . LEU A 1 110 ? -3.633 20.812 5.367 1 89.25 110 LEU A C 1
ATOM 825 O O . LEU A 1 110 ? -3.172 19.766 4.902 1 89.25 110 LEU A O 1
ATOM 829 N N . LEU A 1 111 ? -4.805 21.219 5.059 1 84.81 111 LEU A N 1
ATOM 830 C CA . LEU A 1 111 ? -5.652 20.484 4.129 1 84.81 111 LEU A CA 1
ATOM 831 C C . LEU A 1 111 ? -5.078 20.531 2.715 1 84.81 111 LEU A C 1
ATOM 833 O O . LEU A 1 111 ? -5.098 19.531 1.996 1 84.81 111 LEU A O 1
ATOM 837 N N . GLU A 1 112 ? -4.578 21.656 2.381 1 82 112 GLU A N 1
ATOM 838 C CA . GLU A 1 112 ? -3.926 21.781 1.08 1 82 112 GLU A CA 1
ATOM 839 C C . GLU A 1 112 ? -2.652 20.953 1.013 1 82 112 GLU A C 1
ATOM 841 O O . GLU A 1 112 ? -2.348 20.344 -0.023 1 82 112 GLU A O 1
ATOM 846 N N . ALA A 1 113 ? -1.949 20.938 2.088 1 85.06 113 ALA A N 1
ATOM 847 C CA . ALA A 1 113 ? -0.716 20.156 2.164 1 85.06 113 ALA A CA 1
ATOM 848 C C . ALA A 1 113 ? -0.988 18.688 1.925 1 85.06 113 ALA A C 1
ATOM 850 O O . ALA A 1 113 ? -0.173 17.984 1.315 1 85.06 113 ALA A O 1
ATOM 851 N N . ALA A 1 114 ? -2.135 18.219 2.41 1 85.69 114 ALA A N 1
ATOM 852 C CA . ALA A 1 114 ? -2.525 16.812 2.271 1 85.69 114 ALA A CA 1
ATOM 853 C C . ALA A 1 114 ? -2.566 16.406 0.803 1 85.69 114 ALA A C 1
ATOM 855 O O . ALA A 1 114 ? -2.305 15.242 0.472 1 85.69 114 ALA A O 1
ATOM 856 N N . ASN A 1 115 ? -2.779 17.297 -0.103 1 81.56 115 ASN A N 1
ATOM 857 C CA . ASN A 1 115 ? -2.932 17 -1.522 1 81.56 115 ASN A CA 1
ATOM 858 C C . ASN A 1 115 ? -1.58 16.938 -2.229 1 81.56 115 ASN A C 1
ATOM 860 O O . ASN A 1 115 ? -1.504 16.562 -3.402 1 81.56 115 ASN A O 1
ATOM 864 N N . LEU A 1 116 ? -0.573 17.172 -1.472 1 78.38 116 LEU A N 1
ATOM 865 C CA . LEU A 1 116 ? 0.758 17.203 -2.068 1 78.38 116 LEU A CA 1
ATOM 866 C C . LEU A 1 116 ? 1.48 15.883 -1.851 1 78.38 116 LEU A C 1
ATOM 868 O O . LEU A 1 116 ? 2.594 15.688 -2.342 1 78.38 116 LEU A O 1
ATOM 872 N N . CYS A 1 117 ? 0.873 14.961 -1.18 1 85.44 117 CYS A N 1
ATOM 873 C CA . CYS A 1 117 ? 1.619 13.758 -0.834 1 85.44 117 CYS A CA 1
ATOM 874 C C . CYS A 1 117 ? 2.02 12.984 -2.086 1 85.44 117 CYS A C 1
ATOM 876 O O . CYS A 1 117 ? 1.217 12.836 -3.01 1 85.44 117 CYS A O 1
ATOM 878 N N . PRO A 1 118 ? 3.182 12.469 -2.156 1 82.31 118 PRO A N 1
ATOM 879 C CA . PRO A 1 118 ? 3.727 11.82 -3.35 1 82.31 118 PRO A CA 1
ATOM 880 C C . PRO A 1 118 ? 2.926 10.586 -3.77 1 82.31 118 PRO A C 1
ATOM 882 O O . PRO A 1 118 ? 2.764 10.336 -4.965 1 82.31 118 PRO A O 1
ATOM 885 N N . VAL A 1 119 ? 2.52 9.82 -2.867 1 87 119 VAL A N 1
ATOM 886 C CA . VAL A 1 119 ? 1.738 8.641 -3.209 1 87 119 VAL A CA 1
ATOM 887 C C . VAL A 1 119 ? 0.44 9.055 -3.896 1 87 119 VAL A C 1
ATOM 889 O O . VAL A 1 119 ? -0.005 8.406 -4.844 1 87 119 VAL A O 1
ATOM 892 N N . GLY A 1 120 ? -0.194 10.094 -3.361 1 82.5 120 GLY A N 1
ATOM 893 C CA . GLY A 1 120 ? -1.374 10.625 -4.023 1 82.5 120 GLY A CA 1
ATOM 894 C C . GLY A 1 120 ? -1.116 11.031 -5.461 1 82.5 120 GLY A C 1
ATOM 895 O O . GLY A 1 120 ? -1.943 10.789 -6.34 1 82.5 120 GLY A O 1
ATOM 896 N N . GLU A 1 121 ? -0.062 11.672 -5.695 1 77.56 121 GLU A N 1
ATOM 897 C CA . GLU A 1 121 ? 0.323 12.062 -7.051 1 77.56 121 GLU A CA 1
ATOM 898 C C . GLU A 1 121 ? 0.492 10.844 -7.945 1 77.56 121 GLU A C 1
ATOM 900 O O . GLU A 1 121 ? 0.057 10.844 -9.102 1 77.56 121 GLU A O 1
ATOM 905 N N . LEU A 1 122 ? 1.11 9.875 -7.457 1 76.56 122 LEU A N 1
ATOM 906 C CA . LEU A 1 122 ? 1.343 8.633 -8.195 1 76.56 122 LEU A CA 1
ATOM 907 C C . LEU A 1 122 ? 0.023 7.977 -8.578 1 76.56 122 LEU A C 1
ATOM 909 O O . LEU A 1 122 ? -0.111 7.441 -9.68 1 76.56 122 LEU A O 1
ATOM 913 N N . LEU A 1 123 ? -0.911 7.973 -7.672 1 78 123 LEU A N 1
ATOM 914 C CA . LEU A 1 123 ? -2.188 7.301 -7.887 1 78 123 LEU A CA 1
ATOM 915 C C . LEU A 1 123 ? -3.139 8.18 -8.688 1 78 123 LEU A C 1
ATOM 917 O O . LEU A 1 123 ? -4.215 7.734 -9.094 1 78 123 LEU A O 1
ATOM 921 N N . GLY A 1 124 ? -2.617 9.305 -9.18 1 69.31 124 GLY A N 1
ATOM 922 C CA . GLY A 1 124 ? -3.459 10.219 -9.93 1 69.31 124 GLY A CA 1
ATOM 923 C C . GLY A 1 124 ? -4.668 10.703 -9.148 1 69.31 124 GLY A C 1
ATOM 924 O O . GLY A 1 124 ? -5.746 10.883 -9.719 1 69.31 124 GLY A O 1
ATOM 925 N N . ILE A 1 125 ? -4.797 10.336 -7.93 1 56.44 125 ILE A N 1
ATOM 926 C CA . ILE A 1 125 ? -5.953 10.734 -7.129 1 56.44 125 ILE A CA 1
ATOM 927 C C . ILE A 1 125 ? -5.961 12.25 -6.961 1 56.44 125 ILE A C 1
ATOM 929 O O . ILE A 1 125 ? -4.945 12.852 -6.605 1 56.44 125 ILE A O 1
ATOM 933 N N . SER A 1 126 ? -6.496 12.781 -8.07 1 43.31 126 SER A N 1
ATOM 934 C CA . SER A 1 126 ? -6.84 14.141 -7.652 1 43.31 126 SER A CA 1
ATOM 935 C C . SER A 1 126 ? -7.527 14.141 -6.289 1 43.31 126 SER A C 1
ATOM 937 O O . SER A 1 126 ? -8.102 13.133 -5.875 1 43.31 126 SER A O 1
ATOM 939 N N . ALA A 1 127 ? -7.25 15.125 -5.43 1 40.53 127 ALA A N 1
ATOM 940 C CA . ALA A 1 127 ? -7.746 15.469 -4.102 1 40.53 127 ALA A CA 1
ATOM 941 C C . ALA A 1 127 ? -9.195 15.016 -3.92 1 40.53 127 ALA A C 1
ATOM 943 O O . ALA A 1 127 ? -9.875 15.445 -2.984 1 40.53 127 ALA A O 1
ATOM 944 N N . ASP A 1 128 ? -9.938 14.359 -4.68 1 38.22 128 ASP A N 1
ATOM 945 C CA . ASP A 1 128 ? -11.234 14.523 -4.027 1 38.22 128 ASP A CA 1
ATOM 946 C C . ASP A 1 128 ? -11.164 14.141 -2.553 1 38.22 128 ASP A C 1
ATOM 948 O O . ASP A 1 128 ? -11.297 12.969 -2.201 1 38.22 128 ASP A O 1
ATOM 952 N N . ILE A 1 129 ? -10.094 14.531 -1.98 1 39.19 129 ILE A N 1
ATOM 953 C CA . ILE A 1 129 ? -10.109 14.555 -0.522 1 39.19 129 ILE A CA 1
ATOM 954 C C . ILE A 1 129 ? -11.422 15.156 -0.027 1 39.19 129 ILE A C 1
ATOM 956 O O . ILE A 1 129 ? -11.734 16.312 -0.328 1 39.19 129 ILE A O 1
ATOM 960 N N . HIS A 1 130 ? -12.516 14.508 -0.01 1 37.75 130 HIS A N 1
ATOM 961 C CA . HIS A 1 130 ? -13.578 15.141 0.764 1 37.75 130 HIS A CA 1
ATOM 962 C C . HIS A 1 130 ? -13.18 15.305 2.225 1 37.75 130 HIS A C 1
ATOM 964 O O . HIS A 1 130 ? -13.016 14.32 2.945 1 37.75 130 HIS A O 1
ATOM 970 N N . ALA A 1 131 ? -12.312 16.203 2.365 1 38.72 131 ALA A N 1
ATOM 971 C CA . ALA A 1 131 ? -12.141 16.594 3.764 1 38.72 131 ALA A CA 1
ATOM 972 C C . ALA A 1 131 ? -13.484 16.656 4.48 1 38.72 131 ALA A C 1
ATOM 974 O O . ALA A 1 131 ? -14.336 17.484 4.148 1 38.72 131 ALA A O 1
ATOM 975 N N . ARG A 1 132 ? -14.18 15.555 4.668 1 35.94 132 ARG A N 1
ATOM 976 C CA . ARG A 1 132 ? -15.406 15.75 5.438 1 35.94 132 ARG A CA 1
ATOM 977 C C . ARG A 1 132 ? -15.102 16.328 6.816 1 35.94 132 ARG A C 1
ATOM 979 O O . ARG A 1 132 ? -14.242 15.805 7.539 1 35.94 132 ARG A O 1
ATOM 986 N N . PRO A 1 133 ? -15.344 17.641 6.977 1 35.22 133 PRO A N 1
ATOM 987 C CA . PRO A 1 133 ? -15.219 18.062 8.375 1 35.22 133 PRO A CA 1
ATOM 988 C C . PRO A 1 133 ? -15.664 16.984 9.359 1 35.22 133 PRO A C 1
ATOM 990 O O . PRO A 1 133 ? -14.961 16.703 10.328 1 35.22 133 PRO A O 1
ATOM 993 N N . ASP A 1 134 ? -17 16.984 9.648 1 29.81 134 ASP A N 1
ATOM 994 C CA . ASP A 1 134 ? -17.688 16.172 10.656 1 29.81 134 ASP A CA 1
ATOM 995 C C . ASP A 1 134 ? -17.875 14.742 10.172 1 29.81 134 ASP A C 1
ATOM 997 O O . ASP A 1 134 ? -18.031 14.5 8.977 1 29.81 134 ASP A O 1
ATOM 1001 N N . PRO A 1 135 ? -17.469 13.727 11.016 1 33.56 135 PRO A N 1
ATOM 1002 C CA . PRO A 1 135 ? -17.641 12.289 10.812 1 33.56 135 PRO A CA 1
ATOM 1003 C C . PRO A 1 135 ? -18.875 11.953 9.961 1 33.56 135 PRO A C 1
ATOM 1005 O O . PRO A 1 135 ? -19.109 10.789 9.641 1 33.56 135 PRO A O 1
ATOM 1008 N N . THR A 1 136 ? -19.938 12.719 9.93 1 31.88 136 THR A N 1
ATOM 1009 C CA . THR A 1 136 ? -21.266 12.172 9.742 1 31.88 136 THR A CA 1
ATOM 1010 C C . THR A 1 136 ? -21.547 11.93 8.266 1 31.88 136 THR A C 1
ATOM 1012 O O . THR A 1 136 ? -22.438 11.148 7.914 1 31.88 136 THR A O 1
ATOM 1015 N N . THR A 1 137 ? -21.453 12.945 7.387 1 34.34 137 THR A N 1
ATOM 1016 C CA . THR A 1 137 ? -22.328 12.875 6.23 1 34.34 137 THR A CA 1
ATOM 1017 C C . THR A 1 137 ? -21.688 12.062 5.105 1 34.34 137 THR A C 1
ATOM 1019 O O . THR A 1 137 ? -20.641 12.453 4.574 1 34.34 137 THR A O 1
ATOM 1022 N N . SER A 1 138 ? -21.703 10.828 5.16 1 36.59 138 SER A N 1
ATOM 1023 C CA . SER A 1 138 ? -21.281 9.836 4.18 1 36.59 138 SER A CA 1
ATOM 1024 C C . SER A 1 138 ? -21.984 10.039 2.844 1 36.59 138 SER A C 1
ATOM 1026 O O . SER A 1 138 ? -23.203 9.891 2.75 1 36.59 138 SER A O 1
ATOM 1028 N N . GLY A 1 139 ? -21.859 11.156 2.188 1 33.97 139 GLY A N 1
ATOM 1029 C CA . GLY A 1 139 ? -22.547 11.125 0.904 1 33.97 139 GLY A CA 1
ATOM 1030 C C . GLY A 1 139 ? -22.156 9.938 0.048 1 33.97 139 GLY A C 1
ATOM 1031 O O . GLY A 1 139 ? -21 9.508 0.056 1 33.97 139 GLY A O 1
ATOM 1032 N N . HIS A 1 140 ? -23.047 8.906 0.014 1 34.16 140 HIS A N 1
ATOM 1033 C CA . HIS A 1 140 ? -23.109 7.578 -0.573 1 34.16 140 HIS A CA 1
ATOM 1034 C C . HIS A 1 140 ? -22.891 7.629 -2.082 1 34.16 140 HIS A C 1
ATO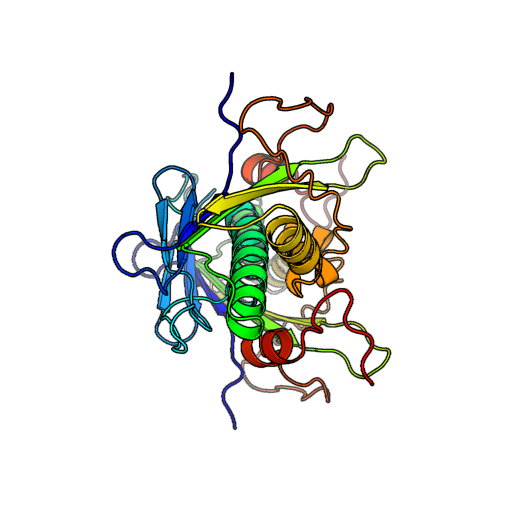M 1036 O O . HIS A 1 140 ? -23.734 8.133 -2.82 1 34.16 140 HIS A O 1
ATOM 1042 N N . SER A 1 141 ? -21.781 8.203 -2.525 1 41.5 141 SER A N 1
ATOM 1043 C CA . SER A 1 141 ? -21.719 7.918 -3.955 1 41.5 141 SER A CA 1
ATOM 1044 C C . SER A 1 141 ? -21.891 6.43 -4.234 1 41.5 141 SER A C 1
ATOM 1046 O O . SER A 1 141 ? -21.594 5.594 -3.373 1 41.5 141 SER A O 1
ATOM 1048 N N . THR A 1 142 ? -22.75 6.078 -5.219 1 45.72 142 THR A N 1
ATOM 1049 C CA . THR A 1 142 ? -23.125 4.77 -5.738 1 45.72 142 THR A CA 1
ATOM 1050 C C . THR A 1 142 ? -21.891 3.904 -5.965 1 45.72 142 THR A C 1
ATOM 1052 O O . THR A 1 142 ? -21.953 2.867 -6.629 1 45.72 142 THR A O 1
ATOM 1055 N N . SER A 1 143 ? -20.844 4.383 -5.453 1 53.69 143 SER A N 1
ATOM 1056 C CA . SER A 1 143 ? -19.641 3.566 -5.637 1 53.69 143 SER A CA 1
ATOM 1057 C C . SER A 1 143 ? -19.578 2.449 -4.602 1 53.69 143 SER A C 1
ATOM 1059 O O . SER A 1 143 ? -20.031 2.615 -3.469 1 53.69 143 SER A O 1
ATOM 1061 N N . VAL A 1 144 ? -19.531 1.28 -5.129 1 56.47 144 VAL A N 1
ATOM 1062 C CA . VAL A 1 144 ? -19.453 0.099 -4.277 1 56.47 144 VAL A CA 1
ATOM 1063 C C . VAL A 1 144 ? -18.062 0.007 -3.654 1 56.47 144 VAL A C 1
ATOM 1065 O O . VAL A 1 144 ? -17.062 0.311 -4.309 1 56.47 144 VAL A O 1
ATOM 1068 N N . GLN A 1 145 ? -18.125 -0.285 -2.516 1 57.59 145 GLN A N 1
ATOM 1069 C CA . GLN A 1 145 ? -16.859 -0.531 -1.83 1 57.59 145 GLN A CA 1
ATOM 1070 C C . GLN A 1 145 ? -16.047 -1.612 -2.541 1 57.59 145 GLN A C 1
ATOM 1072 O O . GLN A 1 145 ? -16.578 -2.674 -2.875 1 57.59 145 GLN A O 1
ATOM 1077 N N . ALA A 1 146 ? -14.719 -1.285 -2.785 1 63.5 146 ALA A N 1
ATOM 1078 C CA . ALA A 1 146 ? -13.867 -2.283 -3.428 1 63.5 146 ALA A CA 1
ATOM 1079 C C . ALA A 1 146 ? -13.539 -3.42 -2.463 1 63.5 146 ALA A C 1
ATOM 1081 O O . ALA A 1 146 ? -13.289 -3.184 -1.278 1 63.5 146 ALA A O 1
ATOM 1082 N N . SER A 1 147 ? -13.797 -4.664 -2.904 1 61.84 147 SER A N 1
ATOM 1083 C CA . SER A 1 147 ? -13.43 -5.879 -2.186 1 61.84 147 SER A CA 1
ATOM 1084 C C . SER A 1 147 ? -12.305 -6.621 -2.893 1 61.84 147 SER A C 1
ATOM 1086 O O . SER A 1 147 ? -12.477 -7.094 -4.016 1 61.84 147 SER A O 1
ATOM 1088 N N . TYR A 1 148 ? -11.164 -6.668 -2.213 1 64.94 148 TYR A N 1
ATOM 1089 C CA . TYR A 1 148 ? -10.031 -7.363 -2.814 1 64.94 148 TYR A CA 1
ATOM 1090 C C . TYR A 1 148 ? -10.375 -8.82 -3.104 1 64.94 148 TYR A C 1
ATOM 1092 O O . TYR A 1 148 ? -10.039 -9.344 -4.168 1 64.94 148 TYR A O 1
ATOM 1100 N N . GLU A 1 149 ? -11.008 -9.469 -2.096 1 70.56 149 GLU A N 1
ATOM 1101 C CA . GLU A 1 149 ? -11.406 -10.859 -2.271 1 70.56 149 GLU A CA 1
ATOM 1102 C C . GLU A 1 149 ? -12.305 -11.023 -3.486 1 70.56 149 GLU A C 1
ATOM 1104 O O . GLU A 1 149 ? -12.125 -11.953 -4.277 1 70.56 149 GLU A O 1
ATOM 1109 N N . ASP A 1 150 ? -13.211 -10.117 -3.584 1 67.25 150 ASP A N 1
ATOM 1110 C CA . ASP A 1 150 ? -14.141 -10.203 -4.711 1 67.25 150 ASP A CA 1
ATOM 1111 C C . ASP A 1 150 ? -13.406 -9.984 -6.035 1 67.25 150 ASP A C 1
ATOM 1113 O O . ASP A 1 150 ? -13.672 -10.688 -7.016 1 67.25 150 ASP A O 1
ATOM 1117 N N . ASP A 1 151 ? -12.547 -9.125 -6.152 1 63.88 151 ASP A N 1
ATOM 1118 C CA . ASP A 1 151 ? -11.828 -8.828 -7.391 1 63.88 151 ASP A CA 1
ATOM 1119 C C . ASP A 1 151 ? -10.898 -9.977 -7.773 1 63.88 151 ASP A C 1
ATOM 1121 O O . ASP A 1 151 ? -10.773 -10.312 -8.953 1 63.88 151 ASP A O 1
ATOM 1125 N N . LEU A 1 152 ? -10.234 -10.547 -6.781 1 67.31 152 LEU A N 1
ATOM 1126 C CA . LEU A 1 152 ? -9.398 -11.719 -7.031 1 67.31 152 LEU A CA 1
ATOM 1127 C C . LEU A 1 152 ? -10.219 -12.859 -7.617 1 67.31 152 LEU A C 1
ATOM 1129 O O . LEU A 1 152 ? -9.773 -13.547 -8.539 1 67.31 152 LEU A O 1
ATOM 1133 N N . ALA A 1 153 ? -11.375 -13.031 -7.074 1 68.56 153 ALA A N 1
ATOM 1134 C CA . ALA A 1 153 ? -12.234 -14.141 -7.484 1 68.56 153 ALA A CA 1
ATOM 1135 C C . ALA A 1 153 ? -12.672 -13.984 -8.938 1 68.56 153 ALA A C 1
ATOM 1137 O O . ALA A 1 153 ? -13.055 -14.961 -9.586 1 68.56 153 ALA A O 1
ATOM 1138 N N . GLN A 1 154 ? -12.633 -12.797 -9.469 1 68.19 154 GLN A N 1
ATOM 1139 C CA . GLN A 1 154 ? -13.133 -12.523 -10.812 1 68.19 154 GLN A CA 1
ATOM 1140 C C . GLN A 1 154 ? -12 -12.547 -11.836 1 68.19 154 GLN A C 1
ATOM 1142 O O . GLN A 1 154 ? -12.234 -12.367 -13.031 1 68.19 154 GLN A O 1
ATOM 1147 N N . LEU A 1 155 ? -10.844 -12.828 -11.32 1 66 155 LEU A N 1
ATOM 1148 C CA . LEU A 1 155 ? -9.711 -12.844 -12.242 1 66 155 LEU A CA 1
ATOM 1149 C C . LEU A 1 155 ? -9.844 -13.969 -13.258 1 66 155 LEU A C 1
ATOM 1151 O O . LEU A 1 155 ? -10.141 -15.109 -12.883 1 66 155 LEU A O 1
ATOM 1155 N N . PRO A 1 156 ? -9.727 -13.547 -14.516 1 63.78 156 PRO A N 1
ATOM 1156 C CA . PRO A 1 156 ? -9.734 -14.625 -15.516 1 63.78 156 PRO A CA 1
ATOM 1157 C C . PRO A 1 156 ? -8.492 -15.516 -15.438 1 63.78 156 PRO A C 1
ATOM 1159 O O . PRO A 1 156 ? -7.477 -15.109 -14.875 1 63.78 156 PRO A O 1
ATOM 1162 N N . ILE A 1 157 ? -8.617 -16.766 -15.852 1 63.47 157 ILE A N 1
ATOM 1163 C CA . ILE A 1 157 ? -7.469 -17.641 -16.047 1 63.47 157 ILE A CA 1
ATOM 1164 C C . ILE A 1 157 ? -6.746 -17.266 -17.344 1 63.47 157 IL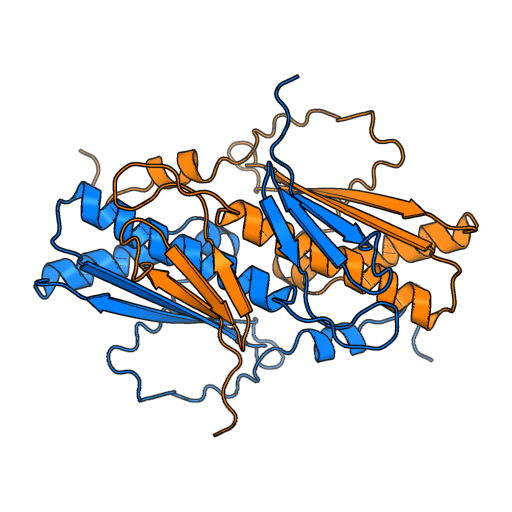E A C 1
ATOM 1166 O O . ILE A 1 157 ? -7.371 -17.188 -18.406 1 63.47 157 ILE A O 1
ATOM 1170 N N . PRO A 1 158 ? -5.613 -16.953 -17.203 1 58.41 158 PRO A N 1
ATOM 1171 C CA . PRO A 1 158 ? -4.914 -16.594 -18.438 1 58.41 158 PRO A CA 1
ATOM 1172 C C . PRO A 1 158 ? -5.055 -17.672 -19.516 1 58.41 158 PRO A C 1
ATOM 1174 O O . PRO A 1 158 ? -5.023 -18.859 -19.219 1 58.41 158 PRO A O 1
ATOM 1177 N N . ASN A 1 159 ? -5.105 -17.125 -20.719 1 53.56 159 ASN A N 1
ATOM 1178 C CA . ASN A 1 159 ? -5.098 -17.938 -21.938 1 53.56 159 ASN A CA 1
ATOM 1179 C C . ASN A 1 159 ? -6.301 -18.875 -21.984 1 53.56 159 ASN A C 1
ATOM 1181 O O . ASN A 1 159 ? -6.242 -19.922 -22.625 1 53.56 159 ASN A O 1
ATOM 1185 N N . ILE A 1 160 ? -7.234 -18.812 -21.125 1 49.22 160 ILE A N 1
ATOM 1186 C CA . ILE A 1 160 ? -8.461 -19.594 -21.297 1 49.22 160 ILE A CA 1
ATOM 1187 C C . ILE A 1 160 ? -9.602 -18.656 -21.719 1 49.22 160 ILE A C 1
ATOM 1189 O O . ILE A 1 160 ? -9.867 -17.656 -21.047 1 49.22 160 ILE A O 1
ATOM 1193 N N . THR A 1 161 ? -9.875 -18.609 -23.109 1 40.69 161 THR A N 1
ATOM 1194 C CA . THR A 1 161 ? -11.031 -17.891 -23.641 1 40.69 161 THR A CA 1
ATOM 1195 C C . THR A 1 161 ? -12.32 -18.406 -23 1 40.69 161 THR A C 1
ATOM 1197 O O . THR A 1 161 ? -12.516 -19.609 -22.875 1 40.69 161 THR A O 1
ATOM 1200 N N . PRO A 1 162 ? -12.969 -17.484 -22.172 1 40.34 162 PRO A N 1
ATOM 1201 C CA . PRO A 1 162 ? -14.266 -18.016 -21.75 1 40.34 162 PRO A CA 1
ATOM 1202 C C . PRO A 1 162 ? -15.047 -18.656 -22.891 1 40.34 162 PRO A C 1
ATOM 1204 O O . PRO A 1 162 ? -14.961 -18.188 -24.031 1 40.34 162 PRO A O 1
ATOM 1207 N N . ASP A 1 163 ? -15.359 -19.922 -22.703 1 33.94 163 ASP A N 1
ATOM 1208 C CA . ASP A 1 163 ? -16.359 -20.422 -23.641 1 33.94 163 ASP A CA 1
ATOM 1209 C C . ASP A 1 163 ? -17.625 -19.562 -23.625 1 33.94 163 ASP A C 1
ATOM 1211 O O . ASP A 1 163 ? -18.031 -19.078 -22.562 1 33.94 163 ASP A O 1
ATOM 1215 N N . MET B 1 1 ? -25.625 -0.065 9.172 1 32.19 1 MET B N 1
ATOM 1216 C CA . MET B 1 1 ? -24.891 0.483 8.039 1 32.19 1 MET B CA 1
ATOM 1217 C C . MET B 1 1 ? -23.594 -0.285 7.809 1 32.19 1 MET B C 1
ATOM 1219 O O . MET B 1 1 ? -22.797 -0.466 8.734 1 32.19 1 MET B O 1
ATOM 1223 N N . ALA B 1 2 ? -23.578 -1.084 6.891 1 42.06 2 ALA B N 1
ATOM 1224 C CA . ALA B 1 2 ? -22.5 -2.051 6.75 1 42.06 2 ALA B CA 1
ATOM 1225 C C . ALA B 1 2 ? -21.141 -1.356 6.777 1 42.06 2 ALA B C 1
ATOM 1227 O O . ALA B 1 2 ? -20.953 -0.316 6.141 1 42.06 2 ALA B O 1
ATOM 1228 N N . LYS B 1 3 ? -20.453 -1.399 7.859 1 54.66 3 LYS B N 1
ATOM 1229 C CA . LYS B 1 3 ? -19.203 -0.695 8.148 1 54.66 3 LYS B CA 1
ATOM 1230 C C . LYS B 1 3 ? -18.234 -0.797 6.98 1 54.66 3 LYS B C 1
ATOM 1232 O O . LYS B 1 3 ? -17.938 -1.896 6.508 1 54.66 3 LYS B O 1
ATOM 1237 N N . ILE B 1 4 ? -18.047 0.277 6.188 1 65.06 4 ILE B N 1
ATOM 1238 C CA . ILE B 1 4 ? -17.078 0.402 5.094 1 65.06 4 ILE B CA 1
ATOM 1239 C C . ILE B 1 4 ? -15.688 0.022 5.586 1 65.06 4 ILE B C 1
ATOM 1241 O O . ILE B 1 4 ? -15.266 0.444 6.668 1 65.06 4 ILE B O 1
ATOM 1245 N N . ARG B 1 5 ? -15.164 -0.985 4.871 1 81.62 5 ARG B N 1
ATOM 1246 C CA . ARG B 1 5 ? -13.781 -1.309 5.215 1 81.62 5 ARG B CA 1
ATOM 1247 C C . ARG B 1 5 ? -12.859 -0.128 4.934 1 81.62 5 ARG B C 1
ATOM 1249 O O . ARG B 1 5 ? -12.773 0.347 3.799 1 81.62 5 ARG B O 1
ATOM 1256 N N . GLU B 1 6 ? -12.32 0.38 6.023 1 90.38 6 GLU B N 1
ATOM 1257 C CA . GLU B 1 6 ? -11.477 1.569 5.973 1 90.38 6 GLU B CA 1
ATOM 1258 C C . GLU B 1 6 ? -10.156 1.344 6.711 1 90.38 6 GLU B C 1
ATOM 1260 O O . GLU B 1 6 ? -10.125 0.668 7.742 1 90.38 6 GLU B O 1
ATOM 1265 N N . VAL B 1 7 ? -9.125 1.892 6.094 1 95.38 7 VAL B N 1
ATOM 1266 C CA . VAL B 1 7 ? -7.852 1.937 6.805 1 95.38 7 VAL B CA 1
ATOM 1267 C C . VAL B 1 7 ? -7.668 3.309 7.449 1 95.38 7 VAL B C 1
ATOM 1269 O O . VAL B 1 7 ? -7.902 4.336 6.809 1 95.38 7 VAL B O 1
ATOM 1272 N N . VAL B 1 8 ? -7.246 3.295 8.688 1 96.56 8 VAL B N 1
ATOM 1273 C CA . VAL B 1 8 ? -7.02 4.547 9.398 1 96.56 8 VAL B CA 1
ATOM 1274 C C . VAL B 1 8 ? -5.562 4.637 9.844 1 96.56 8 VAL B C 1
ATOM 1276 O O . VAL B 1 8 ? -5.027 3.691 10.43 1 96.56 8 VAL B O 1
ATOM 1279 N N . VAL B 1 9 ? -4.945 5.68 9.492 1 97.31 9 VAL B N 1
ATOM 1280 C CA . VAL B 1 9 ? -3.615 6 10 1 97.31 9 VAL B CA 1
ATOM 1281 C C . VAL B 1 9 ? -3.682 7.238 10.883 1 97.31 9 VAL B C 1
ATOM 1283 O O . VAL B 1 9 ? -4.246 8.266 10.492 1 97.31 9 VAL B O 1
ATOM 1286 N N . ALA B 1 10 ? -3.115 7.141 12.047 1 96.69 10 ALA B N 1
ATOM 1287 C CA . ALA B 1 10 ? -3.205 8.242 13.008 1 96.69 10 ALA B CA 1
ATOM 1288 C C . ALA B 1 10 ? -1.929 8.352 13.836 1 96.69 10 ALA B C 1
ATOM 1290 O O . ALA B 1 10 ? -1.124 7.414 13.875 1 96.69 10 ALA B O 1
ATOM 1291 N N . SER B 1 11 ? -1.837 9.523 14.438 1 94.56 11 SER B N 1
ATOM 1292 C CA . SER B 1 11 ? -0.77 9.672 15.422 1 94.56 11 SER B CA 1
ATOM 1293 C C . SER B 1 11 ? -0.864 8.594 16.5 1 94.56 11 SER B C 1
ATOM 1295 O O . SER B 1 11 ? -1.95 8.312 17.016 1 94.56 11 SER B O 1
ATOM 1297 N N . ASP B 1 12 ? 0.254 8.023 16.766 1 91.06 12 ASP B N 1
ATOM 1298 C CA . ASP B 1 12 ? 0.302 7.02 17.812 1 91.06 12 ASP B CA 1
ATOM 1299 C C . ASP B 1 12 ? -0.005 7.637 19.188 1 91.06 12 ASP B C 1
ATOM 1301 O O . ASP B 1 12 ? 0.633 8.609 19.578 1 91.06 12 ASP B O 1
ATOM 1305 N N . PRO B 1 13 ? -0.914 7.105 19.906 1 86.38 13 PRO B N 1
ATOM 1306 C CA . PRO B 1 13 ? -1.282 7.688 21.203 1 86.38 13 PRO B CA 1
ATOM 1307 C C . PRO B 1 13 ? -0.148 7.625 22.219 1 86.38 13 PRO B C 1
ATOM 1309 O O . PRO B 1 13 ? -0.085 8.453 23.125 1 86.38 13 PRO B O 1
ATOM 1312 N N . THR B 1 14 ? 0.695 6.66 22.094 1 87.19 14 THR B N 1
ATOM 1313 C CA . THR B 1 14 ? 1.768 6.473 23.062 1 87.19 14 THR B CA 1
ATOM 1314 C C . THR B 1 14 ? 3.037 7.188 22.609 1 87.19 14 THR B C 1
ATOM 1316 O O . THR B 1 14 ? 3.881 7.547 23.438 1 87.19 14 THR B O 1
ATOM 1319 N N . ASN B 1 15 ? 3.217 7.305 21.375 1 85.31 15 ASN B N 1
ATOM 1320 C CA . ASN B 1 15 ? 4.324 8.023 20.766 1 85.31 15 ASN B CA 1
ATOM 1321 C C . ASN B 1 15 ? 3.836 8.984 19.672 1 85.31 15 ASN B C 1
ATOM 1323 O O . ASN B 1 15 ? 3.793 8.625 18.5 1 85.31 15 ASN B O 1
ATOM 1327 N N . ARG B 1 16 ? 3.664 10.148 20.078 1 79.12 16 ARG B N 1
ATOM 1328 C CA . ARG B 1 16 ? 2.963 11.102 19.234 1 79.12 16 ARG B CA 1
ATOM 1329 C C . ARG B 1 16 ? 3.734 11.367 17.938 1 79.12 16 ARG B C 1
ATOM 1331 O O . ARG B 1 16 ? 3.152 11.773 16.938 1 79.12 16 ARG B O 1
ATOM 1338 N N . GLY B 1 17 ? 4.93 11.117 17.953 1 86.06 17 GLY B N 1
ATOM 1339 C CA . GLY B 1 17 ? 5.711 11.32 16.75 1 86.06 17 GLY B CA 1
ATOM 1340 C C . GLY B 1 17 ? 5.512 10.227 15.711 1 86.06 17 GLY B C 1
ATOM 1341 O O . GLY B 1 17 ? 5.805 10.422 14.531 1 86.06 17 GLY B O 1
ATOM 1342 N N . ALA B 1 18 ? 5.027 9.188 16.219 1 92.19 18 ALA B N 1
ATOM 1343 C CA . ALA B 1 18 ? 4.887 8.031 15.336 1 92.19 18 ALA B CA 1
ATOM 1344 C C . ALA B 1 18 ? 3.455 7.914 14.812 1 92.19 18 ALA B C 1
ATOM 1346 O O . ALA B 1 18 ? 2.535 8.523 15.359 1 92.19 18 ALA B O 1
ATOM 1347 N N . LEU B 1 19 ? 3.322 7.32 13.711 1 96.31 19 LEU B N 1
ATOM 1348 C CA . LEU B 1 19 ? 2.014 7 13.148 1 96.31 19 LEU B CA 1
ATOM 1349 C C . LEU B 1 19 ? 1.72 5.508 13.281 1 96.31 19 LEU B C 1
ATOM 1351 O O . LEU B 1 19 ? 2.639 4.684 13.273 1 96.31 19 LEU B O 1
ATOM 1355 N N . VAL B 1 20 ? 0.46 5.199 13.398 1 96.94 20 VAL B N 1
ATOM 1356 C CA . VAL B 1 20 ? -0.001 3.814 13.469 1 96.94 20 VAL B CA 1
ATOM 1357 C C . VAL B 1 20 ? -1.189 3.619 12.531 1 96.94 20 VAL B C 1
ATOM 1359 O O . VAL B 1 20 ? -2.053 4.492 12.422 1 96.94 20 VAL B O 1
ATOM 1362 N N . GLY B 1 21 ? -1.13 2.545 11.844 1 97.38 21 GLY B N 1
ATOM 1363 C CA . GLY B 1 21 ? -2.238 2.164 10.984 1 97.38 21 GLY B CA 1
ATOM 1364 C C . GLY B 1 21 ? -3.137 1.108 11.602 1 97.38 21 GLY B C 1
ATOM 1365 O O . GLY B 1 21 ? -2.674 0.267 12.375 1 97.38 21 GLY B O 1
ATOM 1366 N N . ARG B 1 22 ? -4.398 1.197 11.211 1 96.69 22 ARG B N 1
ATOM 1367 C CA . ARG B 1 22 ? -5.383 0.22 11.672 1 96.69 22 ARG B CA 1
ATOM 1368 C C . ARG B 1 22 ? -6.344 -0.157 10.547 1 96.69 22 ARG B C 1
ATOM 1370 O O . ARG B 1 22 ? -6.758 0.699 9.766 1 96.69 22 ARG B O 1
ATOM 1377 N N . VAL B 1 23 ? -6.656 -1.399 10.5 1 94.44 23 VAL B N 1
ATOM 1378 C CA . VAL B 1 23 ? -7.723 -1.906 9.633 1 94.44 23 VAL B CA 1
ATOM 1379 C C . VAL B 1 23 ? -8.352 -3.146 10.266 1 94.44 23 VAL B C 1
ATOM 1381 O O . VAL B 1 23 ? -7.648 -4.102 10.609 1 94.44 23 VAL B O 1
ATOM 1384 N N . GLY B 1 24 ? -9.672 -3.111 10.43 1 89.44 24 GLY B N 1
ATOM 1385 C CA . GLY B 1 24 ? -10.289 -4.176 11.203 1 89.44 24 GLY B CA 1
ATOM 1386 C C . GLY B 1 24 ? -9.68 -4.336 12.586 1 89.44 24 GLY B C 1
ATOM 1387 O O . GLY B 1 24 ? -9.594 -3.373 13.352 1 89.44 24 GLY B O 1
ATOM 1388 N N . ALA B 1 25 ? -9.211 -5.535 12.859 1 89.88 25 ALA B N 1
ATOM 1389 C CA . ALA B 1 25 ? -8.609 -5.809 14.156 1 89.88 25 ALA B CA 1
ATOM 1390 C C . ALA B 1 25 ? -7.086 -5.676 14.102 1 89.88 25 ALA B C 1
ATOM 1392 O O . ALA B 1 25 ? -6.406 -5.805 15.117 1 89.88 25 ALA B O 1
ATOM 1393 N N . SER B 1 26 ? -6.582 -5.355 12.969 1 93.06 26 SER B N 1
ATOM 1394 C CA . SER B 1 26 ? -5.137 -5.312 12.766 1 93.06 26 SER B CA 1
ATOM 1395 C C . SER B 1 26 ? -4.582 -3.916 13.023 1 93.06 26 SER B C 1
ATOM 1397 O O . SER B 1 26 ? -5.211 -2.918 12.656 1 93.06 26 SER B O 1
ATOM 1399 N N . GLN B 1 27 ? -3.447 -3.898 13.711 1 95.12 27 GLN B N 1
ATOM 1400 C CA . GLN B 1 27 ? -2.682 -2.674 13.922 1 95.12 27 GLN B CA 1
ATOM 1401 C C . GLN B 1 27 ? -1.226 -2.855 13.508 1 95.12 27 GLN B C 1
ATOM 1403 O O . GLN B 1 27 ? -0.63 -3.906 13.75 1 95.12 27 GLN B O 1
ATOM 1408 N N . PHE B 1 28 ? -0.7 -1.862 12.906 1 94.75 28 PHE B N 1
ATOM 1409 C CA . PHE B 1 28 ? 0.675 -1.978 12.438 1 94.75 28 PHE B CA 1
ATOM 1410 C C . PHE B 1 28 ? 1.362 -0.617 12.438 1 94.75 28 PHE B C 1
ATOM 1412 O O . PHE B 1 28 ? 0.709 0.415 12.273 1 94.75 28 PHE B O 1
ATOM 1419 N N . PRO B 1 29 ? 2.658 -0.621 12.609 1 94.75 29 PRO B N 1
ATOM 1420 C CA . PRO B 1 29 ? 3.389 0.648 12.625 1 94.75 29 PRO B CA 1
ATOM 1421 C C . PRO B 1 29 ? 3.592 1.228 11.227 1 94.75 29 PRO B C 1
ATOM 1423 O O . PRO B 1 29 ? 3.676 0.478 10.25 1 94.75 29 PRO B O 1
ATOM 1426 N N . ILE B 1 30 ? 3.643 2.523 11.234 1 95.44 30 ILE B N 1
ATOM 1427 C CA . ILE B 1 30 ? 4.031 3.246 10.031 1 95.44 30 ILE B CA 1
ATOM 1428 C C . ILE B 1 30 ? 5.438 3.816 10.195 1 95.44 30 ILE B C 1
ATOM 1430 O O . ILE B 1 30 ? 5.703 4.547 11.156 1 95.44 30 ILE B O 1
ATOM 1434 N N . GLY B 1 31 ? 6.289 3.455 9.258 1 92.25 31 GLY B N 1
ATOM 1435 C CA . GLY B 1 31 ? 7.66 3.928 9.336 1 92.25 31 GLY B CA 1
ATOM 1436 C C . GLY B 1 31 ? 7.902 5.191 8.531 1 92.25 31 GLY B C 1
ATOM 1437 O O . GLY B 1 31 ? 7.055 5.602 7.742 1 92.25 31 GLY B O 1
ATOM 1438 N N . G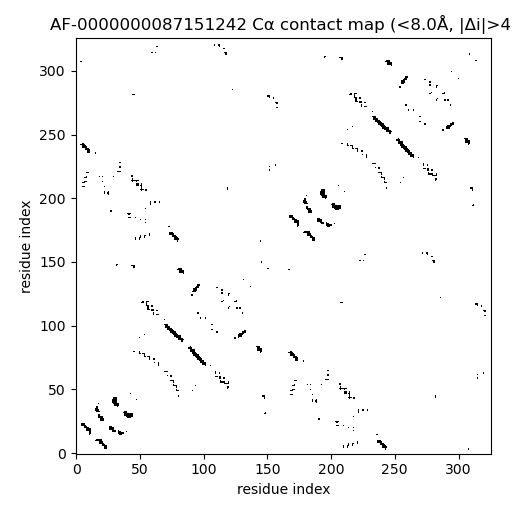LY B 1 32 ? 9.203 5.723 8.758 1 87.56 32 GLY B N 1
ATOM 1439 C CA . GLY B 1 32 ? 9.594 6.93 8.055 1 87.56 32 GLY B CA 1
ATOM 1440 C C . GLY B 1 32 ? 9.734 8.133 8.961 1 87.56 32 GLY B C 1
ATOM 1441 O O . GLY B 1 32 ? 9.695 8 10.188 1 87.56 32 GLY B O 1
ATOM 1442 N N . PRO B 1 33 ? 9.891 9.266 8.258 1 83.38 33 PRO B N 1
ATOM 1443 C CA . PRO B 1 33 ? 10.047 10.484 9.055 1 83.38 33 PRO B CA 1
ATOM 1444 C C . PRO B 1 33 ? 8.859 10.734 9.984 1 83.38 33 PRO B C 1
ATOM 1446 O O . PRO B 1 33 ? 7.703 10.617 9.555 1 83.38 33 PRO B O 1
ATOM 1449 N N . ASP B 1 34 ? 9.281 11 11.258 1 80.5 34 ASP B N 1
ATOM 1450 C CA . ASP B 1 34 ? 8.195 11.148 12.219 1 80.5 34 ASP B CA 1
ATOM 1451 C C . ASP B 1 34 ? 8.07 12.594 12.695 1 80.5 34 ASP B C 1
ATOM 1453 O O . ASP B 1 34 ? 8.781 13.477 12.203 1 80.5 34 ASP B O 1
ATOM 1457 N N . GLY B 1 35 ? 7.066 12.938 13.414 1 76.06 35 GLY B N 1
ATOM 1458 C CA . GLY B 1 35 ? 6.738 14.297 13.82 1 76.06 35 GLY B CA 1
ATOM 1459 C C . GLY B 1 35 ? 7.711 14.867 14.828 1 76.06 35 GLY B C 1
ATOM 1460 O O . GLY B 1 35 ? 7.68 16.062 15.125 1 76.06 35 GLY B O 1
ATOM 1461 N N . ALA B 1 36 ? 8.602 14.055 15.289 1 80.06 36 ALA B N 1
ATOM 1462 C CA . ALA B 1 36 ? 9.57 14.508 16.281 1 80.06 36 ALA B CA 1
ATOM 1463 C C . ALA B 1 36 ? 10.945 14.695 15.656 1 80.06 36 ALA B C 1
ATOM 1465 O O . ALA B 1 36 ? 11.93 14.93 16.359 1 80.06 36 ALA B O 1
ATOM 1466 N N . GLY B 1 37 ? 10.984 14.539 14.398 1 79.81 37 GLY B N 1
ATOM 1467 C CA . GLY B 1 37 ? 12.258 14.727 13.719 1 79.81 37 GLY B CA 1
ATOM 1468 C C . GLY B 1 37 ? 13.078 13.453 13.641 1 79.81 37 GLY B C 1
ATOM 1469 O O . GLY B 1 37 ? 14.258 13.492 13.273 1 79.81 37 GLY B O 1
ATOM 1470 N N . HIS B 1 38 ? 12.531 12.359 14.023 1 86 38 HIS B N 1
ATOM 1471 C CA . HIS B 1 38 ? 13.188 11.062 13.938 1 86 38 HIS B CA 1
ATOM 1472 C C . HIS B 1 38 ? 12.602 10.219 12.812 1 86 38 HIS B C 1
ATOM 1474 O O . HIS B 1 38 ? 11.844 10.727 11.984 1 86 38 HIS B O 1
ATOM 1480 N N . VAL B 1 39 ? 13.188 9.023 12.789 1 85.69 39 VAL B N 1
ATOM 1481 C CA . VAL B 1 39 ? 12.656 8.039 11.852 1 85.69 39 VAL B CA 1
ATOM 1482 C C . VAL B 1 39 ? 12.023 6.883 12.609 1 85.69 39 VAL B C 1
ATOM 1484 O O . VAL B 1 39 ? 12.695 6.176 13.367 1 85.69 39 VAL B O 1
ATOM 1487 N N . SER B 1 40 ? 10.805 6.75 12.438 1 90.25 40 SER B N 1
ATOM 1488 C CA . SER B 1 40 ? 10.094 5.645 13.078 1 90.25 40 SER B CA 1
ATOM 1489 C C . SER B 1 40 ? 10.305 4.336 12.328 1 90.25 40 SER B C 1
ATOM 1491 O O . SER B 1 40 ? 10.359 4.324 11.094 1 90.25 40 SER B O 1
ATOM 1493 N N . PRO B 1 41 ? 10.367 3.262 13.109 1 89.81 41 PRO B N 1
ATOM 1494 C CA . PRO B 1 41 ? 10.508 1.961 12.453 1 89.81 41 PRO B CA 1
ATOM 1495 C C . PRO B 1 41 ? 9.227 1.519 11.75 1 89.81 41 PRO B C 1
ATOM 1497 O O . PRO B 1 41 ? 8.133 1.995 12.086 1 89.81 41 PRO B O 1
ATOM 1500 N N . GLY B 1 42 ? 9.445 0.571 10.742 1 92.25 42 GLY B N 1
ATOM 1501 C CA . GLY B 1 42 ? 8.312 0.051 9.992 1 92.25 42 GLY B CA 1
ATOM 1502 C C . GLY B 1 42 ? 8.328 0.469 8.531 1 92.25 42 GLY B C 1
ATOM 1503 O O . GLY B 1 42 ? 9.234 1.177 8.086 1 92.25 42 GLY B O 1
ATOM 1504 N N . PRO B 1 43 ? 7.305 0.005 7.824 1 95.44 43 PRO B N 1
ATOM 1505 C CA . PRO B 1 43 ? 7.219 0.378 6.41 1 95.44 43 PRO B CA 1
ATOM 1506 C C . PRO B 1 43 ? 6.727 1.809 6.207 1 95.44 43 PRO B C 1
ATOM 1508 O O . PRO B 1 43 ? 5.715 2.205 6.793 1 95.44 43 PRO B O 1
ATOM 1511 N N . ASN B 1 44 ? 7.43 2.578 5.438 1 93.25 44 ASN B N 1
ATOM 1512 C CA . ASN B 1 44 ? 6.969 3.91 5.059 1 93.25 44 ASN B CA 1
ATOM 1513 C C . ASN B 1 44 ? 5.949 3.854 3.926 1 93.25 44 AS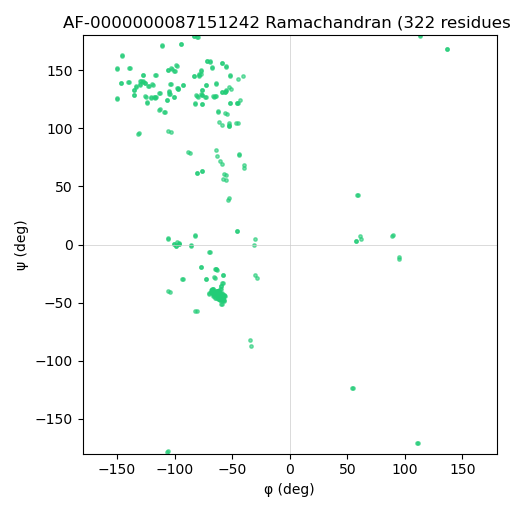N B C 1
ATOM 1515 O O . ASN B 1 44 ? 5.617 2.77 3.439 1 93.25 44 ASN B O 1
ATOM 1519 N N . PRO B 1 45 ? 5.434 4.938 3.498 1 92.56 45 PRO B N 1
ATOM 1520 C CA . PRO B 1 45 ? 4.352 4.91 2.51 1 92.56 45 PRO B CA 1
ATOM 1521 C C . PRO B 1 45 ? 4.762 4.234 1.203 1 92.56 45 PRO B C 1
ATOM 1523 O O . PRO B 1 45 ? 3.967 3.508 0.603 1 92.56 45 PRO B O 1
ATOM 1526 N N . TYR B 1 46 ? 5.984 4.434 0.734 1 90.25 46 TYR B N 1
ATOM 1527 C CA . TYR B 1 46 ? 6.441 3.756 -0.475 1 90.25 46 TYR B CA 1
ATOM 1528 C C . TYR B 1 46 ? 6.574 2.256 -0.245 1 90.25 46 TYR B C 1
ATOM 1530 O O . TYR B 1 46 ? 6.258 1.456 -1.127 1 90.25 46 TYR B O 1
ATOM 1538 N N . ASP B 1 47 ? 7.062 1.906 0.948 1 94.69 47 ASP B N 1
ATOM 1539 C CA . ASP B 1 47 ? 7.133 0.49 1.293 1 94.69 47 ASP B CA 1
ATOM 1540 C C . ASP B 1 47 ? 5.746 -0.149 1.272 1 94.69 47 ASP B C 1
ATOM 1542 O O . ASP B 1 47 ? 5.574 -1.26 0.765 1 94.69 47 ASP B O 1
ATOM 1546 N N . LEU B 1 48 ? 4.824 0.521 1.86 1 96.31 48 LEU B N 1
ATOM 1547 C CA . LEU B 1 48 ? 3.457 0.012 1.902 1 96.31 48 LEU B CA 1
ATOM 1548 C C . LEU B 1 48 ? 2.885 -0.126 0.496 1 96.31 48 LEU B C 1
ATOM 1550 O O . LEU B 1 48 ? 2.172 -1.088 0.203 1 96.31 48 LEU B O 1
ATOM 1554 N N . LEU B 1 49 ? 3.158 0.812 -0.36 1 92.31 49 LEU B N 1
ATOM 1555 C CA . LEU B 1 49 ? 2.746 0.75 -1.758 1 92.31 49 LEU B CA 1
ATOM 1556 C C . LEU B 1 49 ? 3.35 -0.466 -2.451 1 92.31 49 LEU B C 1
ATOM 1558 O O . LEU B 1 49 ? 2.637 -1.233 -3.102 1 92.31 49 LEU B O 1
ATOM 1562 N N . CYS B 1 50 ? 4.613 -0.621 -2.246 1 93.12 50 CYS B N 1
ATOM 1563 C CA . CYS B 1 50 ? 5.305 -1.771 -2.816 1 93.12 50 CYS B CA 1
ATOM 1564 C C . CYS B 1 50 ? 4.758 -3.074 -2.248 1 93.12 50 CYS B C 1
ATOM 1566 O O . CYS B 1 50 ? 4.602 -4.059 -2.975 1 93.12 50 CYS B O 1
ATOM 1568 N N . ALA B 1 51 ? 4.492 -3.041 -0.98 1 96.81 51 ALA B N 1
ATOM 1569 C CA . ALA B 1 51 ? 3.93 -4.227 -0.343 1 96.81 51 ALA B CA 1
ATOM 1570 C C . ALA B 1 51 ? 2.57 -4.582 -0.94 1 96.81 51 ALA B C 1
ATOM 1572 O O . ALA B 1 51 ? 2.252 -5.758 -1.118 1 96.81 51 ALA B O 1
ATOM 1573 N N . SER B 1 52 ? 1.818 -3.607 -1.158 1 95.06 52 SER B N 1
ATOM 1574 C CA . SER B 1 52 ? 0.508 -3.82 -1.766 1 95.06 52 SER B CA 1
ATOM 1575 C C . SER B 1 52 ? 0.63 -4.527 -3.111 1 95.06 52 SER B C 1
ATOM 1577 O O . SER B 1 52 ? -0.031 -5.539 -3.348 1 95.06 52 SER B O 1
ATOM 1579 N N . LEU B 1 53 ? 1.486 -4.051 -3.916 1 91.75 53 LEU B N 1
ATOM 1580 C CA . LEU B 1 53 ? 1.693 -4.625 -5.238 1 91.75 53 LEU B CA 1
ATOM 1581 C C . LEU B 1 53 ? 2.27 -6.035 -5.137 1 91.75 53 LEU B C 1
ATOM 1583 O O . LEU B 1 53 ? 1.81 -6.949 -5.82 1 91.75 53 LEU B O 1
ATOM 1587 N N . ALA B 1 54 ? 3.199 -6.16 -4.309 1 94.94 54 ALA B N 1
ATOM 1588 C CA . ALA B 1 54 ? 3.816 -7.473 -4.129 1 94.94 54 ALA B CA 1
ATOM 1589 C C . ALA B 1 54 ? 2.799 -8.492 -3.633 1 94.94 54 ALA B C 1
ATOM 1591 O O . ALA B 1 54 ? 2.732 -9.617 -4.145 1 94.94 54 ALA B O 1
ATOM 1592 N N . ALA B 1 55 ? 2.062 -8.117 -2.666 1 95.81 55 ALA B N 1
ATOM 1593 C CA . ALA B 1 55 ? 1.055 -9 -2.092 1 95.81 55 ALA B CA 1
ATOM 1594 C C . ALA B 1 55 ? -0.005 -9.367 -3.129 1 95.81 55 ALA B C 1
ATOM 1596 O O . ALA B 1 55 ? -0.405 -10.531 -3.23 1 95.81 55 ALA B O 1
ATOM 1597 N N . CYS B 1 56 ? -0.462 -8.383 -3.82 1 92.75 56 CYS B N 1
ATOM 1598 C CA . CYS B 1 56 ? -1.461 -8.633 -4.852 1 92.75 56 CYS B CA 1
ATOM 1599 C C . CYS B 1 56 ? -0.941 -9.625 -5.887 1 92.75 56 CYS B C 1
ATOM 1601 O O . CYS B 1 56 ? -1.668 -10.531 -6.305 1 92.75 56 CYS B O 1
ATOM 1603 N N . THR B 1 57 ? 0.29 -9.406 -6.336 1 91.44 57 THR B N 1
ATOM 1604 C CA . THR B 1 57 ? 0.915 -10.289 -7.312 1 91.44 57 THR B CA 1
ATOM 1605 C C . THR B 1 57 ? 0.998 -11.711 -6.777 1 91.44 57 THR B C 1
ATOM 1607 O O . THR B 1 57 ? 0.56 -12.656 -7.441 1 91.44 57 THR B O 1
ATOM 1610 N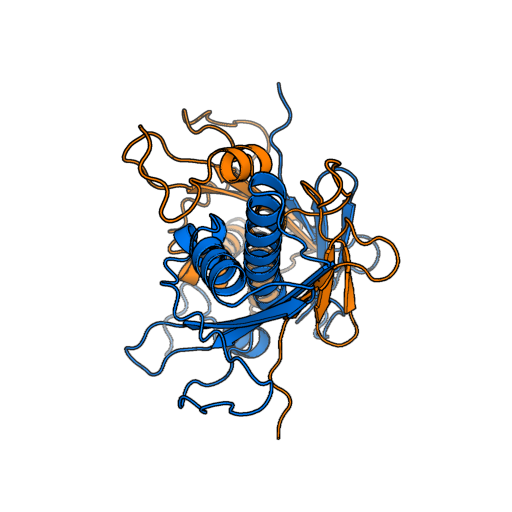 N . ALA B 1 58 ? 1.522 -11.836 -5.598 1 94.06 58 ALA B N 1
ATOM 1611 C CA . ALA B 1 58 ? 1.688 -13.156 -4.984 1 94.06 58 ALA B CA 1
ATOM 1612 C C . ALA B 1 58 ? 0.344 -13.852 -4.816 1 94.06 58 ALA B C 1
ATOM 1614 O O . ALA B 1 58 ? 0.214 -15.039 -5.121 1 94.06 58 ALA B O 1
ATOM 1615 N N . MET B 1 59 ? -0.596 -13.102 -4.371 1 92.75 59 MET B N 1
ATOM 1616 C CA . MET B 1 59 ? -1.917 -13.68 -4.129 1 92.75 59 MET B CA 1
ATOM 1617 C C . MET B 1 59 ? -2.572 -14.102 -5.438 1 92.75 59 MET B C 1
ATOM 1619 O O . MET B 1 59 ? -3.209 -15.156 -5.504 1 92.75 59 MET B O 1
ATOM 1623 N N . THR B 1 60 ? -2.463 -13.289 -6.426 1 87.88 60 THR B N 1
ATOM 1624 C CA . THR B 1 60 ? -3.023 -13.625 -7.73 1 87.88 60 THR B CA 1
ATOM 1625 C C . THR B 1 60 ? -2.404 -14.906 -8.273 1 87.88 60 THR B C 1
ATOM 1627 O O . THR B 1 60 ? -3.115 -15.781 -8.766 1 87.88 60 THR B O 1
ATOM 1630 N N . VAL B 1 61 ? -1.096 -15.031 -8.195 1 91.12 61 VAL B N 1
ATOM 1631 C CA . VAL B 1 61 ? -0.381 -16.219 -8.664 1 91.12 61 VAL B CA 1
ATOM 1632 C C . VAL B 1 61 ? -0.869 -17.453 -7.906 1 91.12 61 VAL B C 1
ATOM 1634 O O . VAL B 1 61 ? -1.188 -18.469 -8.516 1 91.12 61 VAL B O 1
ATOM 1637 N N . ARG B 1 62 ? -0.979 -17.375 -6.641 1 91.94 62 ARG B N 1
ATOM 1638 C CA . ARG B 1 62 ? -1.421 -18.5 -5.816 1 91.94 62 ARG B CA 1
ATOM 1639 C C . ARG B 1 62 ? -2.863 -18.875 -6.137 1 91.94 62 ARG B C 1
ATOM 1641 O O . ARG B 1 62 ? -3.203 -20.062 -6.184 1 91.94 62 ARG B O 1
ATOM 1648 N N . PHE B 1 63 ? -3.613 -17.906 -6.254 1 87 63 PHE B N 1
ATOM 1649 C CA . PHE B 1 63 ? -5.016 -18.141 -6.57 1 87 63 PHE B CA 1
ATOM 1650 C C . PHE B 1 63 ? -5.16 -18.891 -7.887 1 87 63 PHE B C 1
ATOM 1652 O O . PHE B 1 63 ? -5.891 -19.891 -7.961 1 87 63 PHE B O 1
ATOM 1659 N N . GLN B 1 64 ? -4.465 -18.453 -8.891 1 87.56 64 GLN B N 1
ATOM 1660 C CA . GLN B 1 64 ? -4.52 -19.109 -10.203 1 87.56 64 GLN B CA 1
ATOM 1661 C C . GLN B 1 64 ? -3.91 -20.5 -10.148 1 87.56 64 GLN B C 1
ATOM 1663 O O . GLN B 1 64 ? -4.391 -21.422 -10.82 1 87.56 64 GLN B O 1
ATOM 1668 N N . ALA B 1 65 ? -2.822 -20.625 -9.383 1 90.94 65 ALA B N 1
ATOM 1669 C CA . ALA B 1 65 ? -2.219 -21.938 -9.203 1 90.94 65 ALA B CA 1
ATOM 1670 C C . ALA B 1 65 ? -3.215 -22.922 -8.594 1 90.94 65 ALA B C 1
ATOM 1672 O O . ALA B 1 65 ? -3.312 -24.078 -9.023 1 90.94 65 ALA B O 1
ATOM 1673 N N . ARG B 1 66 ? -3.881 -22.516 -7.652 1 87.62 66 ARG B N 1
ATOM 1674 C CA . ARG B 1 66 ? -4.883 -23.344 -7 1 87.62 66 ARG B CA 1
ATOM 1675 C C . ARG B 1 66 ? -6.016 -23.688 -7.961 1 87.62 66 ARG B C 1
ATOM 1677 O O . ARG B 1 66 ? -6.461 -24.844 -8.016 1 87.62 66 ARG B O 1
ATOM 1684 N N . ARG B 1 67 ? -6.48 -22.703 -8.648 1 83.81 67 ARG B N 1
ATOM 1685 C CA . ARG B 1 67 ? -7.578 -22.891 -9.594 1 83.81 67 ARG B CA 1
ATOM 1686 C C . ARG B 1 67 ? -7.219 -23.922 -10.656 1 83.81 67 ARG B C 1
ATOM 1688 O O . ARG B 1 67 ? -8.07 -24.688 -11.094 1 83.81 67 ARG B O 1
ATOM 1695 N N . ARG B 1 68 ? -5.969 -23.984 -11.016 1 90.75 68 ARG B N 1
ATOM 1696 C CA . ARG B 1 68 ? -5.508 -24.906 -12.047 1 90.75 68 ARG B CA 1
ATOM 1697 C C . ARG B 1 68 ? -4.848 -26.141 -11.422 1 90.75 68 ARG B C 1
ATOM 1699 O O . ARG B 1 68 ? -4.289 -26.969 -12.141 1 90.75 68 ARG B O 1
ATOM 1706 N N . GLN B 1 69 ? -4.816 -26.188 -10.133 1 91.69 69 GLN B N 1
ATOM 1707 C CA . GLN B 1 69 ? -4.262 -27.312 -9.375 1 91.69 69 GLN B CA 1
ATOM 1708 C C . GLN B 1 69 ? -2.797 -27.547 -9.727 1 91.69 69 GLN B C 1
ATOM 1710 O O . GLN B 1 69 ? -2.383 -28.672 -9.969 1 91.69 69 GLN B O 1
ATOM 1715 N N . LEU B 1 70 ? -2.057 -26.5 -9.836 1 93.06 70 LEU B N 1
ATOM 1716 C CA . LEU B 1 70 ? -0.624 -26.562 -10.102 1 93.06 70 LEU B CA 1
ATOM 1717 C C . LEU B 1 70 ? 0.158 -26.781 -8.812 1 93.06 70 LEU B C 1
ATOM 1719 O O . LEU B 1 70 ? -0.22 -26.266 -7.762 1 93.06 70 LEU B O 1
ATOM 1723 N N . PRO B 1 71 ? 1.231 -27.531 -8.914 1 95.19 71 PRO B N 1
ATOM 1724 C CA . PRO B 1 71 ? 2.004 -27.844 -7.711 1 95.19 71 PRO B CA 1
ATOM 1725 C C . PRO B 1 71 ? 2.941 -26.703 -7.297 1 95.19 71 PRO B C 1
ATOM 1727 O O . PRO B 1 71 ? 4.152 -26.906 -7.184 1 95.19 71 PRO B O 1
ATOM 1730 N N . LEU B 1 72 ? 2.404 -25.578 -6.984 1 93 72 LEU B N 1
ATOM 1731 C CA . LEU B 1 72 ? 3.164 -24.453 -6.449 1 93 72 LEU B CA 1
ATOM 1732 C C . LEU B 1 72 ? 3.404 -24.625 -4.953 1 93 72 LEU B C 1
ATOM 1734 O O . LEU B 1 72 ? 2.459 -24.828 -4.188 1 93 72 LEU B O 1
ATOM 1738 N N . GLU B 1 73 ? 4.641 -24.5 -4.566 1 92.31 73 GLU B N 1
ATOM 1739 C CA . GLU B 1 73 ? 4.98 -24.703 -3.16 1 92.31 73 GLU B CA 1
ATOM 1740 C C . GLU B 1 73 ? 5.27 -23.375 -2.469 1 92.31 73 GLU B C 1
ATOM 1742 O O . GLU B 1 73 ? 4.953 -23.203 -1.291 1 92.31 73 GLU B O 1
ATOM 1747 N N . ARG B 1 74 ? 5.953 -22.531 -3.211 1 93.62 74 ARG B N 1
ATOM 1748 C CA . ARG B 1 74 ? 6.344 -21.25 -2.645 1 93.62 74 ARG B CA 1
ATOM 1749 C C . ARG B 1 74 ? 6.359 -20.156 -3.713 1 93.62 74 ARG B C 1
ATOM 1751 O O . ARG B 1 74 ? 6.766 -20.406 -4.852 1 93.62 74 ARG B O 1
ATOM 1758 N N . VAL B 1 75 ? 5.891 -19.031 -3.352 1 93.81 75 VAL B N 1
ATOM 1759 C CA . VAL B 1 75 ? 5.984 -17.844 -4.203 1 93.81 75 VAL B CA 1
ATOM 1760 C C . VAL B 1 75 ? 6.648 -16.703 -3.436 1 93.81 75 VAL B C 1
ATOM 1762 O O . VAL B 1 75 ? 6.414 -16.531 -2.236 1 93.81 75 VAL B O 1
ATOM 1765 N N . GLU B 1 76 ? 7.477 -16 -4.07 1 94.75 76 GLU B N 1
ATOM 1766 C CA . GLU B 1 76 ? 8.125 -1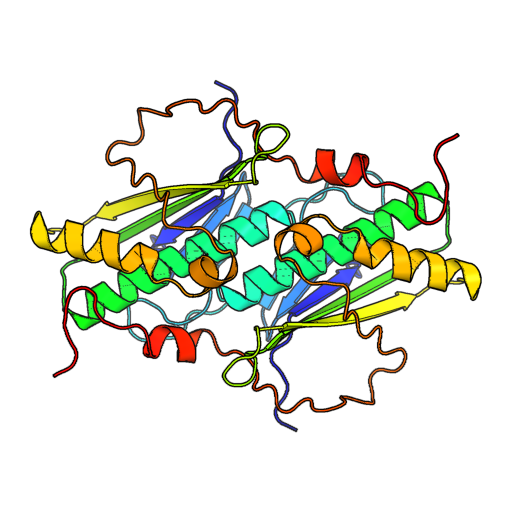4.805 -3.545 1 94.75 76 GLU B CA 1
ATOM 1767 C C . GLU B 1 76 ? 8.117 -13.672 -4.574 1 94.75 76 GLU B C 1
ATOM 1769 O O . GLU B 1 76 ? 8.469 -13.883 -5.734 1 94.75 76 GLU B O 1
ATOM 1774 N N . VAL B 1 77 ? 7.66 -12.562 -4.137 1 94.19 77 VAL B N 1
ATOM 1775 C CA . VAL B 1 77 ? 7.598 -11.398 -5.008 1 94.19 77 VAL B CA 1
ATOM 1776 C C . VAL B 1 77 ? 8.352 -10.234 -4.371 1 94.19 77 VAL B C 1
ATOM 1778 O O . VAL B 1 77 ? 8.062 -9.836 -3.242 1 94.19 77 VAL B O 1
ATOM 1781 N N . GLY B 1 78 ? 9.32 -9.711 -5.035 1 92.62 78 GLY B N 1
ATOM 1782 C CA . GLY B 1 78 ? 10.016 -8.484 -4.664 1 92.62 78 GLY B CA 1
ATOM 1783 C C . GLY B 1 78 ? 9.594 -7.289 -5.496 1 92.62 78 GLY B C 1
ATOM 1784 O O . GLY B 1 78 ? 9.398 -7.406 -6.707 1 92.62 78 GLY B O 1
ATOM 1785 N N . VAL B 1 79 ? 9.43 -6.191 -4.832 1 91.06 79 VAL B N 1
ATOM 1786 C CA . VAL B 1 79 ? 9.055 -4.977 -5.543 1 91.06 79 VAL B CA 1
ATOM 1787 C C . VAL B 1 79 ? 9.891 -3.801 -5.039 1 91.06 79 VAL B C 1
ATOM 1789 O O . VAL B 1 79 ? 10.094 -3.65 -3.83 1 91.06 79 VAL B O 1
ATOM 1792 N N . SER B 1 80 ? 10.383 -3.082 -5.898 1 86.56 80 SER B N 1
ATOM 1793 C CA . SER B 1 80 ? 11.039 -1.812 -5.609 1 86.56 80 SER B CA 1
ATOM 1794 C C . SER B 1 80 ? 10.469 -0.687 -6.461 1 86.56 80 SER B C 1
ATOM 1796 O O . SER B 1 80 ? 10.031 -0.917 -7.594 1 86.56 80 SER B O 1
ATOM 1798 N N . PHE B 1 81 ? 10.43 0.455 -5.895 1 82.38 81 PHE B N 1
ATOM 1799 C CA . PHE B 1 81 ? 9.898 1.643 -6.551 1 82.38 81 PHE B CA 1
ATOM 1800 C C . PHE B 1 81 ? 11.031 2.566 -6.996 1 82.38 81 PHE B C 1
ATOM 1802 O O . PHE B 1 81 ? 11.938 2.863 -6.215 1 82.38 81 PHE B O 1
ATOM 1809 N N . ARG B 1 82 ? 10.914 2.994 -8.281 1 76.88 82 ARG B N 1
ATOM 1810 C CA . ARG B 1 82 ? 11.961 3.84 -8.852 1 76.88 82 ARG B CA 1
ATOM 1811 C C . ARG B 1 82 ? 11.367 5.078 -9.508 1 76.88 82 ARG B C 1
ATOM 1813 O O . ARG B 1 82 ? 10.312 5.004 -10.148 1 76.88 82 ARG B O 1
ATOM 1820 N N . HIS B 1 83 ? 12.07 6.18 -9.219 1 76.12 83 HIS B N 1
ATOM 1821 C CA . HIS B 1 83 ? 11.703 7.383 -9.969 1 76.12 83 HIS B CA 1
ATOM 1822 C C . HIS B 1 83 ? 12.242 7.328 -11.391 1 76.12 83 HIS B C 1
ATOM 1824 O O . HIS B 1 83 ? 13.367 6.875 -11.617 1 76.12 83 HIS B O 1
ATOM 1830 N N . GLY B 1 84 ? 11.367 7.648 -12.266 1 69.06 84 GLY B N 1
ATOM 1831 C CA . GLY B 1 84 ? 11.836 7.758 -13.641 1 69.06 84 GLY B CA 1
ATOM 1832 C C . GLY B 1 84 ? 12.75 8.945 -13.867 1 69.06 84 GLY B C 1
ATOM 1833 O O . GLY B 1 84 ? 12.797 9.859 -13.047 1 69.06 84 GLY B O 1
ATOM 1834 N N . ALA B 1 85 ? 13.508 8.805 -14.906 1 68.12 85 ALA B N 1
ATOM 1835 C CA . ALA B 1 85 ? 14.258 9.969 -15.359 1 68.12 85 ALA B CA 1
ATOM 1836 C C . ALA B 1 85 ? 13.32 11.125 -15.703 1 68.12 85 ALA B C 1
ATOM 1838 O O . ALA B 1 85 ? 12.109 10.938 -15.82 1 68.12 85 ALA B O 1
ATOM 1839 N N . PRO B 1 86 ? 13.898 12.367 -15.633 1 64.94 86 PRO B N 1
ATOM 1840 C CA . PRO B 1 86 ? 13.039 13.492 -16 1 64.94 86 PRO B CA 1
ATOM 1841 C C . PRO B 1 86 ? 12.258 13.234 -17.297 1 64.94 86 PRO B C 1
ATOM 1843 O O . PRO B 1 86 ? 12.844 12.852 -18.312 1 64.94 86 PRO B O 1
ATOM 1846 N N . GLY B 1 87 ? 10.984 13.281 -17.25 1 64.62 87 GLY B N 1
ATOM 1847 C CA . GLY B 1 87 ? 10.125 13.039 -18.391 1 64.62 87 GLY B CA 1
ATOM 1848 C C . GLY B 1 87 ? 9.633 11.602 -18.469 1 64.62 87 GLY B C 1
ATOM 1849 O O . GLY B 1 87 ? 8.781 11.273 -19.297 1 64.62 87 GLY B O 1
ATOM 1850 N N . GLU B 1 88 ? 10.234 10.805 -17.656 1 66.62 88 GLU B N 1
ATOM 1851 C CA . GLU B 1 88 ? 9.812 9.406 -17.625 1 66.62 88 GLU B CA 1
ATOM 1852 C C . GLU B 1 88 ? 8.938 9.125 -16.406 1 66.62 88 GLU B C 1
ATOM 1854 O O . GLU B 1 88 ? 9.062 9.797 -15.375 1 66.62 88 GLU B O 1
ATOM 1859 N N . ARG B 1 89 ? 8.148 8.25 -16.547 1 69.69 89 ARG B N 1
ATOM 1860 C CA . ARG B 1 89 ? 7.254 7.891 -15.453 1 69.69 89 ARG B CA 1
ATOM 1861 C C . ARG B 1 89 ? 7.98 7.035 -14.422 1 69.69 89 ARG B C 1
ATOM 1863 O O . ARG B 1 89 ? 8.891 6.285 -14.758 1 69.69 89 ARG B O 1
ATOM 1870 N N . ASP B 1 90 ? 7.59 7.211 -13.234 1 72.5 90 ASP B N 1
ATOM 1871 C CA . ASP B 1 90 ? 8.047 6.312 -12.18 1 72.5 90 ASP B CA 1
ATOM 1872 C C . ASP B 1 90 ? 7.727 4.859 -12.516 1 72.5 90 ASP B C 1
ATOM 1874 O O . ASP B 1 90 ? 6.836 4.586 -13.328 1 72.5 90 ASP B O 1
ATOM 1878 N N . SER B 1 91 ? 8.539 3.988 -11.969 1 76.56 91 SER B N 1
ATOM 1879 C CA . SER B 1 91 ? 8.344 2.584 -12.32 1 76.56 91 SER B CA 1
ATOM 1880 C C . SER B 1 91 ? 8.492 1.684 -11.102 1 76.56 91 SER B C 1
ATOM 1882 O O . SER B 1 91 ? 9.148 2.059 -10.125 1 76.56 91 SER B O 1
ATOM 1884 N N . PHE B 1 92 ? 7.828 0.609 -11.172 1 83.06 92 PHE B N 1
ATOM 1885 C CA . PHE B 1 92 ? 7.98 -0.477 -10.211 1 83.06 92 PHE B CA 1
ATOM 1886 C C . PHE B 1 92 ? 8.781 -1.624 -10.812 1 83.06 92 PHE B C 1
ATOM 1888 O O . PHE B 1 92 ? 8.516 -2.051 -11.938 1 83.06 92 PHE B O 1
ATOM 1895 N N . GLU B 1 93 ? 9.727 -2.016 -10.094 1 83 93 GLU B N 1
ATOM 1896 C CA . GLU B 1 93 ? 10.445 -3.227 -10.477 1 83 93 GLU B CA 1
ATOM 1897 C C . GLU B 1 93 ? 9.984 -4.426 -9.648 1 83 93 GLU B C 1
ATOM 1899 O O . GLU B 1 93 ? 10 -4.383 -8.414 1 83 93 GLU B O 1
ATOM 1904 N N . ARG B 1 94 ? 9.602 -5.477 -10.383 1 86.44 94 ARG B N 1
ATOM 1905 C CA . ARG B 1 94 ? 9.062 -6.664 -9.727 1 86.44 94 ARG B CA 1
ATOM 1906 C C . ARG B 1 94 ? 9.93 -7.887 -10.008 1 86.44 94 ARG B C 1
ATOM 1908 O O . ARG B 1 94 ? 10.398 -8.078 -11.133 1 86.44 94 ARG B O 1
ATOM 1915 N N . THR B 1 95 ? 10.148 -8.656 -8.992 1 87.94 95 THR B N 1
ATOM 1916 C CA . THR B 1 95 ? 10.773 -9.969 -9.117 1 87.94 95 THR B CA 1
ATOM 1917 C C . THR B 1 95 ? 9.859 -11.062 -8.562 1 87.94 95 THR B C 1
ATOM 1919 O O . THR B 1 95 ? 9.211 -10.875 -7.539 1 87.94 95 THR B O 1
ATOM 1922 N N . LEU B 1 96 ? 9.812 -12.141 -9.352 1 90.5 96 LEU B N 1
ATOM 1923 C CA . LEU B 1 96 ? 8.961 -13.25 -8.953 1 90.5 96 LEU B CA 1
ATOM 1924 C C . LEU B 1 96 ? 9.766 -14.555 -8.891 1 90.5 96 LEU B C 1
ATOM 1926 O O . LEU B 1 96 ? 10.484 -14.891 -9.836 1 90.5 96 LEU B O 1
ATOM 1930 N N . VAL B 1 97 ? 9.664 -15.203 -7.785 1 90.75 97 VAL B N 1
ATOM 1931 C CA . VAL B 1 97 ? 10.266 -16.516 -7.598 1 90.75 97 VAL B CA 1
ATOM 1932 C C . VAL B 1 97 ? 9.18 -17.547 -7.324 1 90.75 97 VAL B C 1
ATOM 1934 O O . VAL B 1 97 ? 8.352 -17.375 -6.422 1 90.75 97 VAL B O 1
ATOM 1937 N N . LEU B 1 98 ? 9.219 -18.609 -8.125 1 92.44 98 LEU B N 1
ATOM 1938 C CA . LEU B 1 98 ? 8.281 -19.719 -7.98 1 92.44 98 LEU B CA 1
ATOM 1939 C C . LEU B 1 98 ? 9.008 -21 -7.625 1 92.44 98 LEU B C 1
ATOM 1941 O O . LEU B 1 98 ? 9.977 -21.375 -8.289 1 92.44 98 LEU B O 1
ATOM 1945 N N . GLU B 1 99 ? 8.57 -21.594 -6.609 1 93.25 99 GLU B N 1
ATOM 1946 C CA . GLU B 1 99 ? 9.109 -22.906 -6.246 1 93.25 99 GLU B CA 1
ATOM 1947 C C . GLU B 1 99 ? 8.031 -23.984 -6.305 1 93.25 99 GLU B C 1
ATOM 1949 O O . GLU B 1 99 ? 6.883 -23.734 -5.941 1 93.25 99 GLU B O 1
ATOM 1954 N N . GLY B 1 100 ? 8.422 -25.172 -6.68 1 93.69 100 GLY B N 1
ATOM 1955 C CA . GLY B 1 100 ? 7.559 -26.328 -6.852 1 93.69 100 GLY B CA 1
ATOM 1956 C C . GLY B 1 100 ? 7.859 -27.125 -8.109 1 93.69 100 GLY B C 1
ATOM 1957 O O . GLY B 1 100 ? 8.688 -26.719 -8.922 1 93.69 100 GLY B O 1
ATOM 1958 N N . GLU B 1 101 ? 7.32 -28.312 -8.281 1 96.19 101 GLU B N 1
ATOM 1959 C CA . GLU B 1 101 ? 7.496 -29.172 -9.453 1 96.19 101 GLU B CA 1
ATOM 1960 C C . GLU B 1 101 ? 6.668 -28.672 -10.633 1 96.19 101 GLU B C 1
ATOM 1962 O O . GLU B 1 101 ? 5.777 -29.375 -11.109 1 96.19 101 GLU B O 1
ATOM 1967 N N . LEU B 1 102 ? 7.062 -27.5 -11 1 94.94 102 LEU B N 1
ATOM 1968 C CA . LEU B 1 102 ? 6.363 -26.844 -12.094 1 94.94 102 LEU B CA 1
ATOM 1969 C C . LEU B 1 102 ? 7.105 -27.062 -13.414 1 94.94 102 LEU B C 1
ATOM 1971 O O . LEU B 1 102 ? 8.328 -26.906 -13.477 1 94.94 102 LEU B O 1
ATOM 1975 N N . ASP B 1 103 ? 6.359 -27.422 -14.453 1 94.81 103 ASP B N 1
ATOM 1976 C CA . ASP B 1 103 ? 6.996 -27.5 -15.766 1 94.81 103 ASP B CA 1
ATOM 1977 C C . ASP B 1 103 ? 7.059 -26.125 -16.438 1 94.81 103 ASP B C 1
ATOM 1979 O O . ASP B 1 103 ? 6.664 -25.125 -15.836 1 94.81 103 ASP B O 1
ATOM 1983 N N . VAL B 1 104 ? 7.609 -26.078 -17.594 1 92.25 104 VAL B N 1
ATOM 1984 C CA . VAL B 1 104 ? 7.875 -24.812 -18.281 1 92.25 104 VAL B CA 1
ATOM 1985 C C . VAL B 1 104 ? 6.559 -24.109 -18.594 1 92.25 104 VAL B C 1
ATOM 1987 O O . VAL B 1 104 ? 6.441 -22.891 -18.438 1 92.25 104 VAL B O 1
ATOM 1990 N N . GLN B 1 105 ? 5.594 -24.859 -19 1 90.25 105 GLN B N 1
ATOM 1991 C CA . GLN B 1 105 ? 4.305 -24.281 -19.375 1 90.25 105 GLN B CA 1
ATOM 1992 C C . GLN B 1 105 ? 3.57 -23.75 -18.141 1 90.25 105 GLN B C 1
ATOM 1994 O O . GLN B 1 105 ? 2.971 -22.672 -18.188 1 90.25 105 GLN B O 1
ATOM 1999 N N . GLN B 1 106 ? 3.631 -24.516 -17.109 1 91.31 106 GLN B N 1
ATOM 2000 C CA . GLN B 1 106 ? 2.99 -24.109 -15.867 1 91.31 106 GLN B CA 1
ATOM 2001 C C . GLN B 1 106 ? 3.619 -22.844 -15.312 1 91.31 106 GLN B C 1
ATOM 2003 O O . GLN B 1 106 ? 2.912 -21.938 -14.852 1 91.31 106 GLN B O 1
ATOM 2008 N N . ARG B 1 107 ? 4.898 -22.734 -15.359 1 90.62 107 ARG B N 1
ATOM 2009 C CA . ARG B 1 107 ? 5.598 -21.531 -14.898 1 90.62 107 ARG B CA 1
ATOM 2010 C C . ARG B 1 107 ? 5.219 -20.328 -15.742 1 90.62 107 ARG B C 1
ATOM 2012 O O . ARG B 1 107 ? 5.008 -19.234 -15.211 1 90.62 107 ARG B O 1
ATOM 2019 N N . ALA B 1 108 ? 5.164 -20.562 -17.016 1 85.06 108 ALA B N 1
ATOM 2020 C CA . ALA B 1 108 ? 4.781 -19.469 -17.906 1 85.06 108 ALA B CA 1
ATOM 2021 C C . ALA B 1 108 ? 3.367 -18.984 -17.609 1 85.06 108 ALA B C 1
ATOM 2023 O O . ALA B 1 108 ? 3.104 -17.781 -17.609 1 85.06 108 ALA B O 1
ATOM 2024 N N . PHE B 1 109 ? 2.52 -19.922 -17.344 1 86.88 109 PHE B N 1
ATOM 2025 C CA . PHE B 1 109 ? 1.142 -19.594 -16.984 1 86.88 109 PHE B CA 1
ATOM 2026 C C . PHE B 1 109 ? 1.088 -18.734 -15.742 1 86.88 109 PHE B C 1
ATOM 2028 O O . PHE B 1 109 ? 0.364 -17.734 -15.703 1 86.88 109 PHE B O 1
ATOM 2035 N N . LEU B 1 110 ? 1.876 -19.062 -14.742 1 89.31 110 LEU B N 1
ATOM 2036 C CA . LEU B 1 110 ? 1.854 -18.344 -13.477 1 89.31 110 LEU B CA 1
ATOM 2037 C C . LEU B 1 110 ? 2.486 -16.969 -13.625 1 89.31 110 LEU B C 1
ATOM 2039 O O . LEU B 1 110 ? 2.064 -16.016 -12.969 1 89.31 110 LEU B O 1
ATOM 2043 N N . LEU B 1 111 ? 3.408 -16.812 -14.5 1 84.94 111 LEU B N 1
ATOM 2044 C CA . LEU B 1 111 ? 3.998 -15.508 -14.773 1 8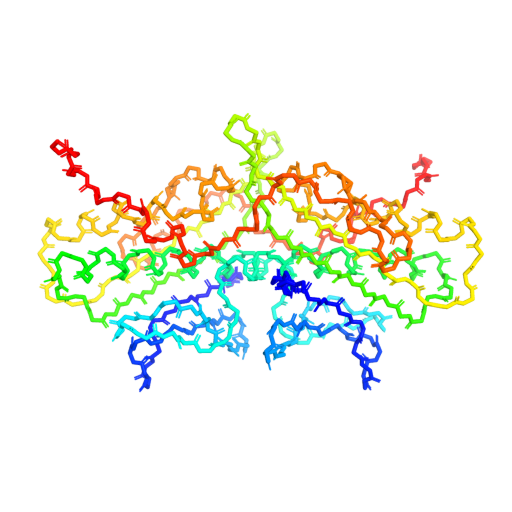4.94 111 LEU B CA 1
ATOM 2045 C C . LEU B 1 111 ? 2.986 -14.586 -15.438 1 84.94 111 LEU B C 1
ATOM 2047 O O . LEU B 1 111 ? 2.92 -13.398 -15.117 1 84.94 111 LEU B O 1
ATOM 2051 N N . GLU B 1 112 ? 2.232 -15.148 -16.297 1 82.12 112 GLU B N 1
ATOM 2052 C CA . GLU B 1 112 ? 1.173 -14.367 -16.938 1 82.12 112 GLU B CA 1
ATOM 2053 C C . GLU B 1 112 ? 0.096 -13.977 -15.938 1 82.12 112 GLU B C 1
ATOM 2055 O O . GLU B 1 112 ? -0.441 -12.867 -15.992 1 82.12 112 GLU B O 1
ATOM 2060 N N . ALA B 1 113 ? -0.191 -14.883 -15.07 1 85.06 113 ALA B N 1
ATOM 2061 C CA . ALA B 1 113 ? -1.189 -14.625 -14.039 1 85.06 113 ALA B CA 1
ATOM 2062 C C . ALA B 1 113 ? -0.783 -13.438 -13.164 1 85.06 113 ALA B C 1
ATOM 2064 O O . ALA B 1 113 ? -1.635 -12.656 -12.734 1 85.06 113 ALA B O 1
ATOM 2065 N N . ALA B 1 114 ? 0.517 -13.32 -12.922 1 85.62 114 ALA B N 1
ATOM 2066 C CA . ALA B 1 114 ? 1.054 -12.242 -12.094 1 85.62 114 ALA B CA 1
ATOM 2067 C C . ALA B 1 114 ? 0.67 -10.875 -12.656 1 85.62 114 ALA B C 1
ATOM 2069 O O . ALA B 1 114 ? 0.499 -9.914 -11.898 1 85.62 114 ALA B O 1
ATOM 2070 N N . ASN B 1 115 ? 0.431 -10.75 -13.914 1 81.75 115 ASN B N 1
ATOM 2071 C CA . ASN B 1 115 ? 0.148 -9.477 -14.57 1 81.75 115 ASN B CA 1
ATOM 2072 C C . ASN B 1 115 ? -1.333 -9.125 -14.492 1 81.75 115 ASN B C 1
ATOM 2074 O O . ASN B 1 115 ? -1.732 -8.023 -14.875 1 81.75 115 ASN B O 1
ATOM 2078 N N . LEU B 1 116 ? -2.051 -9.992 -13.883 1 78.25 116 LEU B N 1
ATOM 2079 C CA . LEU B 1 116 ? -3.492 -9.773 -13.812 1 78.25 116 LEU B CA 1
ATOM 2080 C C . LEU B 1 116 ? -3.889 -9.18 -12.469 1 78.25 116 LEU B C 1
ATOM 2082 O O . LEU B 1 116 ? -5.059 -8.875 -12.234 1 78.25 116 LEU B O 1
ATOM 2086 N N . CYS B 1 117 ? -2.967 -8.984 -11.602 1 85.38 117 CYS B N 1
ATOM 2087 C CA . CYS B 1 117 ? -3.357 -8.57 -10.258 1 85.38 117 CYS B CA 1
ATOM 2088 C C . CYS B 1 117 ? -4.031 -7.207 -10.281 1 85.38 117 CYS B C 1
ATOM 2090 O O . CYS B 1 117 ? -3.568 -6.293 -10.969 1 85.38 117 CYS B O 1
ATOM 2092 N N . PRO B 1 118 ? -5.062 -6.988 -9.562 1 82.19 118 PRO B N 1
ATOM 2093 C CA . PRO B 1 118 ? -5.867 -5.762 -9.594 1 82.19 118 PRO B CA 1
ATOM 2094 C C . PRO B 1 118 ? -5.07 -4.523 -9.188 1 82.19 118 PRO B C 1
ATOM 2096 O O . PRO B 1 118 ? -5.273 -3.443 -9.75 1 82.19 118 PRO B O 1
ATOM 2099 N N . VAL B 1 119 ? -4.273 -4.633 -8.227 1 87 119 VAL B N 1
ATOM 2100 C CA . VAL B 1 119 ? -3.473 -3.486 -7.809 1 87 119 VAL B CA 1
ATOM 2101 C C . VAL B 1 119 ? -2.557 -3.051 -8.945 1 87 119 VAL B C 1
ATOM 2103 O O . VAL B 1 119 ? -2.354 -1.853 -9.164 1 87 119 VAL B O 1
ATOM 2106 N N . GLY B 1 120 ? -1.957 -4.023 -9.617 1 82.56 120 GLY B N 1
ATOM 2107 C CA . GLY B 1 120 ? -1.161 -3.695 -10.789 1 82.56 120 GLY B CA 1
ATOM 2108 C C . GLY B 1 120 ? -1.94 -2.938 -11.844 1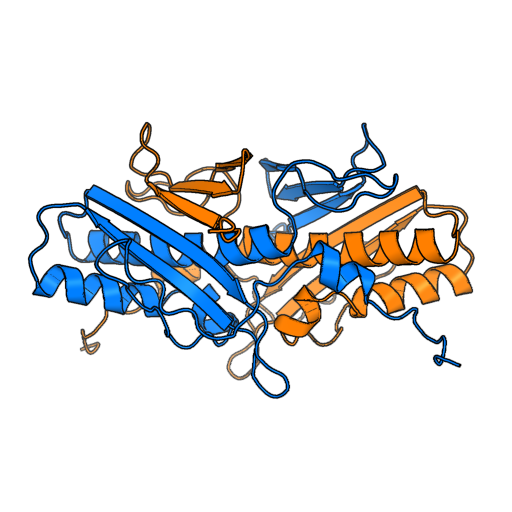 82.56 120 GLY B C 1
ATOM 2109 O O . GLY B 1 120 ? -1.424 -1.995 -12.453 1 82.56 120 GLY B O 1
ATOM 2110 N N . GLU B 1 121 ? -3.098 -3.34 -12.109 1 77.62 121 GLU B N 1
ATOM 2111 C CA . GLU B 1 121 ? -3.967 -2.648 -13.055 1 77.62 121 GLU B CA 1
ATOM 2112 C C . GLU B 1 121 ? -4.23 -1.212 -12.617 1 77.62 121 GLU B C 1
ATOM 2114 O O . GLU B 1 121 ? -4.215 -0.292 -13.438 1 77.62 121 GLU B O 1
ATOM 2119 N N . LEU B 1 122 ? -4.5 -1.037 -11.414 1 76.44 122 LEU B N 1
ATOM 2120 C CA . LEU B 1 122 ? -4.77 0.28 -10.844 1 76.44 122 LEU B CA 1
ATOM 2121 C C . LEU B 1 122 ? -3.568 1.203 -11.016 1 76.44 122 LEU B C 1
ATOM 2123 O O . LEU B 1 122 ? -3.73 2.391 -11.305 1 76.44 122 LEU B O 1
ATOM 2127 N N . LEU B 1 123 ? -2.396 0.684 -10.797 1 78 123 LEU B N 1
ATOM 2128 C CA . LEU B 1 123 ? -1.177 1.481 -10.844 1 78 123 LEU B CA 1
ATOM 2129 C C . LEU B 1 123 ? -0.698 1.65 -12.281 1 78 123 LEU B C 1
ATOM 2131 O O . LEU B 1 123 ? 0.241 2.406 -12.547 1 78 123 LEU B O 1
ATOM 2135 N N . GLY B 1 124 ? -1.529 1.21 -13.234 1 69.19 124 GLY B N 1
ATOM 2136 C CA . GLY B 1 124 ? -1.145 1.311 -14.633 1 69.19 124 GLY B CA 1
ATOM 2137 C C . GLY B 1 124 ? 0.161 0.603 -14.945 1 69.19 124 GLY B C 1
ATOM 2138 O O . GLY B 1 124 ? 0.945 1.072 -15.773 1 69.19 124 GLY B O 1
ATOM 2139 N N . ILE B 1 125 ? 0.745 -0.04 -14.008 1 56.22 125 ILE B N 1
ATOM 2140 C CA . ILE B 1 125 ? 2.02 -0.715 -14.234 1 56.22 125 ILE B CA 1
ATOM 2141 C C . ILE B 1 125 ? 1.842 -1.823 -15.266 1 56.22 125 ILE B C 1
ATOM 2143 O O . ILE B 1 125 ? 0.948 -2.664 -15.141 1 56.22 125 ILE B O 1
ATOM 2147 N N . SER B 1 126 ? 1.771 -1.238 -16.453 1 42.88 126 SER B N 1
ATOM 2148 C CA . SER B 1 126 ? 2.023 -2.359 -17.359 1 42.88 126 SER B CA 1
ATOM 2149 C C . SER B 1 126 ? 3.129 -3.262 -16.828 1 42.88 126 SER B C 1
ATOM 2151 O O . SER B 1 126 ? 3.965 -2.824 -16.031 1 42.88 126 SER B O 1
ATOM 2153 N N . ALA B 1 127 ? 3.047 -4.57 -17.047 1 40.38 127 ALA B N 1
ATOM 2154 C CA . ALA B 1 127 ? 3.906 -5.711 -16.734 1 40.38 127 ALA B CA 1
ATOM 2155 C C . ALA B 1 127 ? 5.375 -5.301 -16.719 1 40.38 127 ALA B C 1
ATOM 2157 O O . ALA B 1 127 ? 6.266 -6.156 -16.75 1 40.38 127 ALA B O 1
ATOM 2158 N N . ASP B 1 128 ? 5.898 -4.188 -16.938 1 37.94 128 ASP B N 1
ATOM 2159 C CA . ASP B 1 128 ? 7.305 -4.547 -17.094 1 37.94 128 ASP B CA 1
ATOM 2160 C C . ASP B 1 128 ? 7.797 -5.355 -15.891 1 37.94 128 ASP B C 1
ATOM 2162 O O . ASP B 1 128 ? 8.227 -4.785 -14.883 1 37.94 128 ASP B O 1
ATOM 2166 N N . ILE B 1 129 ? 6.926 -6.18 -15.453 1 39.81 129 ILE B N 1
ATOM 2167 C CA . ILE B 1 129 ? 7.43 -7.246 -14.594 1 39.81 129 ILE B CA 1
ATOM 2168 C C . ILE B 1 129 ? 8.703 -7.828 -15.188 1 39.81 129 ILE B C 1
ATOM 2170 O O . ILE B 1 129 ? 8.695 -8.344 -16.312 1 39.81 129 ILE B O 1
ATOM 2174 N N . HIS B 1 130 ? 9.844 -7.258 -15.125 1 38.03 130 HIS B N 1
ATOM 2175 C CA . HIS B 1 130 ? 10.977 -8.102 -15.492 1 38.03 130 HIS B CA 1
ATOM 2176 C C . HIS B 1 130 ? 11.055 -9.336 -14.609 1 38.03 130 HIS B C 1
ATOM 2178 O O . HIS B 1 130 ? 11.344 -9.234 -13.414 1 38.03 130 HIS B O 1
ATOM 2184 N N . ALA B 1 131 ? 10.125 -10.133 -14.836 1 38.75 131 ALA B N 1
ATOM 2185 C CA . ALA B 1 131 ? 10.352 -11.445 -14.234 1 38.75 131 ALA B CA 1
ATOM 2186 C C . ALA B 1 131 ? 11.82 -11.859 -14.367 1 38.75 131 ALA B C 1
ATOM 2188 O O . ALA B 1 131 ? 12.328 -12.023 -15.477 1 38.75 131 ALA B O 1
ATOM 2189 N N . ARG B 1 132 ? 12.742 -11.219 -13.688 1 36.5 132 ARG B N 1
ATOM 2190 C CA . ARG B 1 132 ? 14.078 -11.773 -13.836 1 36.5 132 ARG B CA 1
ATOM 2191 C C . ARG B 1 132 ? 14.133 -13.211 -13.328 1 36.5 132 ARG B C 1
ATOM 2193 O O . ARG B 1 132 ? 13.672 -13.508 -12.219 1 36.5 132 ARG B O 1
ATOM 2200 N N . PRO B 1 133 ? 14.188 -14.156 -14.258 1 35.69 133 PRO B N 1
ATOM 2201 C CA . PRO B 1 133 ? 14.438 -15.492 -13.711 1 35.69 133 PRO B CA 1
ATOM 2202 C C . PRO B 1 133 ? 15.359 -15.469 -12.492 1 35.69 133 PRO B C 1
ATOM 2204 O O . PRO B 1 133 ? 15.086 -16.125 -11.484 1 35.69 133 PRO B O 1
ATOM 2207 N N . ASP B 1 134 ? 16.688 -15.414 -12.781 1 30.28 134 ASP B N 1
ATOM 2208 C CA . ASP B 1 134 ? 17.797 -15.516 -11.828 1 30.28 134 ASP B CA 1
ATOM 2209 C C . ASP B 1 134 ? 18.031 -14.188 -11.117 1 30.28 134 ASP B C 1
ATOM 2211 O O . ASP B 1 134 ? 17.844 -13.125 -11.711 1 30.28 134 ASP B O 1
ATOM 2215 N N . PRO B 1 135 ? 18.047 -14.188 -9.734 1 34.38 135 PRO B N 1
ATOM 2216 C CA . PRO B 1 135 ? 18.344 -13.047 -8.875 1 34.38 135 PRO B CA 1
ATOM 2217 C C . PRO B 1 135 ? 19.312 -12.055 -9.523 1 34.38 135 PRO B C 1
ATOM 2219 O O . PRO B 1 135 ? 19.609 -11.008 -8.945 1 34.38 135 PRO B O 1
ATOM 2222 N N . THR B 1 136 ? 20.172 -12.43 -10.43 1 32.41 136 THR B N 1
ATOM 2223 C CA . THR B 1 136 ? 21.469 -11.766 -10.578 1 32.41 136 THR B CA 1
ATOM 2224 C C . THR B 1 136 ? 21.328 -10.469 -11.359 1 32.41 136 THR B C 1
ATOM 2226 O O . THR B 1 136 ? 22.156 -9.57 -11.242 1 32.41 136 THR B O 1
ATOM 2229 N N . THR B 1 137 ? 20.797 -10.492 -12.586 1 34.5 137 THR B N 1
ATOM 2230 C CA . THR B 1 137 ? 21.281 -9.461 -13.492 1 34.5 137 THR B CA 1
ATOM 2231 C C . THR B 1 137 ? 20.453 -8.195 -13.367 1 34.5 137 THR B C 1
ATOM 2233 O O . THR B 1 137 ? 19.25 -8.203 -13.648 1 34.5 137 THR B O 1
ATOM 2236 N N . SER B 1 138 ? 20.656 -7.426 -12.438 1 36.44 138 SER B N 1
ATOM 2237 C CA . SER B 1 138 ? 20.078 -6.113 -12.141 1 36.44 138 SER B CA 1
ATOM 2238 C C . SER B 1 138 ? 20.297 -5.145 -13.305 1 36.44 138 SER B C 1
ATOM 2240 O O . SER B 1 138 ? 21.438 -4.801 -13.625 1 36.44 138 SER B O 1
ATOM 2242 N N . GLY B 1 139 ? 19.812 -5.379 -14.477 1 33.81 139 GLY B N 1
ATOM 2243 C CA . GLY B 1 139 ? 20.062 -4.301 -15.422 1 33.81 139 GLY B CA 1
ATOM 2244 C C . GLY B 1 139 ? 19.609 -2.945 -14.914 1 33.81 139 GLY B C 1
ATOM 2245 O O . GLY B 1 139 ? 18.609 -2.846 -14.195 1 33.81 139 GLY B O 1
ATOM 2246 N N . HIS B 1 140 ? 20.594 -2.104 -14.492 1 34.22 140 HIS B N 1
ATOM 2247 C CA . HIS B 1 140 ? 20.672 -0.794 -13.852 1 34.22 140 HIS B CA 1
ATOM 2248 C C . HIS B 1 140 ? 19.953 0.265 -14.68 1 34.22 140 HIS B C 1
ATOM 2250 O O . HIS B 1 140 ? 20.406 0.622 -15.766 1 34.22 140 HIS B O 1
ATOM 2256 N N . SER B 1 141 ? 18.688 0.066 -14.969 1 41.88 141 SER B N 1
ATOM 2257 C CA . SER B 1 141 ? 18.188 1.306 -15.562 1 41.88 141 SER B CA 1
ATOM 2258 C C . SER B 1 141 ? 18.484 2.502 -14.664 1 41.88 141 SER B C 1
ATOM 2260 O O . SER B 1 141 ? 18.656 2.352 -13.453 1 41.88 141 SER B O 1
ATOM 2262 N N . THR B 1 142 ? 18.969 3.607 -15.273 1 46.28 142 THR B N 1
ATOM 2263 C CA . THR B 1 142 ? 19.328 4.906 -14.719 1 46.28 142 THR B CA 1
ATOM 2264 C C . THR B 1 142 ? 18.25 5.414 -13.773 1 46.28 142 THR B C 1
ATOM 2266 O O . THR B 1 142 ? 18.25 6.582 -13.375 1 46.28 142 THR B O 1
ATOM 2269 N N . SER B 1 143 ? 17.406 4.527 -13.484 1 54.34 143 SER B N 1
ATOM 2270 C CA . SER B 1 143 ? 16.359 4.965 -12.562 1 54.34 143 SER B CA 1
ATOM 2271 C C . SER B 1 143 ? 16.828 4.91 -11.117 1 54.34 143 SER B C 1
ATOM 2273 O O . SER B 1 143 ? 17.641 4.051 -10.758 1 54.34 143 SER B O 1
ATOM 2275 N N . VAL B 1 144 ? 16.781 6.07 -10.531 1 57.31 144 VAL B N 1
ATOM 2276 C CA . VAL B 1 144 ? 17.188 6.188 -9.133 1 57.31 144 VAL B CA 1
ATOM 2277 C C . VAL B 1 144 ? 16.125 5.57 -8.234 1 57.31 144 VAL B C 1
ATOM 2279 O O . VAL B 1 144 ? 14.922 5.723 -8.484 1 57.31 144 VAL B O 1
ATOM 2282 N N . GLN B 1 145 ? 16.609 4.914 -7.371 1 58.31 145 GLN B N 1
ATOM 2283 C CA . GLN B 1 145 ? 15.695 4.371 -6.363 1 58.31 145 GLN B CA 1
ATOM 2284 C C . GLN B 1 145 ? 14.883 5.48 -5.703 1 58.31 145 GLN B C 1
ATOM 2286 O O . GLN B 1 145 ? 15.438 6.5 -5.285 1 58.31 145 GLN B O 1
ATOM 2291 N N . ALA B 1 146 ? 13.523 5.227 -5.637 1 63.38 146 ALA B N 1
ATOM 2292 C CA . ALA B 1 146 ? 12.68 6.223 -4.984 1 63.38 146 ALA B CA 1
ATOM 2293 C C . ALA B 1 146 ? 12.867 6.199 -3.471 1 63.38 146 ALA B C 1
ATOM 2295 O O . ALA B 1 146 ? 12.992 5.125 -2.871 1 63.38 146 ALA B O 1
ATOM 2296 N N . SER B 1 147 ? 13.172 7.375 -2.898 1 62.41 147 SER B N 1
ATOM 2297 C CA . SER B 1 147 ? 13.258 7.582 -1.456 1 62.41 147 SER B CA 1
ATOM 2298 C C . SER B 1 147 ? 12.086 8.414 -0.947 1 62.41 147 SER B C 1
ATOM 2300 O O . SER B 1 147 ? 11.938 9.578 -1.312 1 62.41 147 SER B O 1
ATOM 2302 N N . TYR B 1 148 ? 11.258 7.758 -0.137 1 64.88 148 TYR B N 1
ATOM 2303 C CA . TYR B 1 148 ? 10.109 8.477 0.398 1 64.88 148 TYR B CA 1
ATOM 2304 C C . TYR B 1 148 ? 10.555 9.695 1.196 1 64.88 148 TYR B C 1
ATOM 2306 O O . TYR B 1 148 ? 9.969 10.773 1.071 1 64.88 148 TYR B O 1
ATOM 2314 N N . GLU B 1 149 ? 11.57 9.477 2.055 1 70.81 149 GLU B N 1
ATOM 2315 C CA . GLU B 1 149 ? 12.094 10.578 2.855 1 70.81 149 GLU B CA 1
ATOM 2316 C C . GLU B 1 149 ? 12.562 11.734 1.968 1 70.81 149 GLU B C 1
ATOM 2318 O O . GLU B 1 149 ? 12.273 12.898 2.248 1 70.81 149 GLU B O 1
ATOM 2323 N N . ASP B 1 150 ? 13.242 11.344 0.947 1 67.5 150 ASP B N 1
ATOM 2324 C CA . ASP B 1 150 ? 13.742 12.383 0.044 1 67.5 150 ASP B CA 1
ATOM 2325 C C . ASP B 1 150 ? 12.594 13.102 -0.652 1 67.5 150 ASP B C 1
ATOM 2327 O O . ASP B 1 150 ? 12.625 14.328 -0.798 1 67.5 150 ASP B O 1
ATOM 2331 N N . ASP B 1 151 ? 11.617 12.492 -1.074 1 64.06 151 ASP B N 1
ATOM 2332 C CA . ASP B 1 151 ? 10.5 13.102 -1.781 1 64.06 151 ASP B CA 1
ATOM 2333 C C . ASP B 1 151 ? 9.68 13.992 -0.85 1 64.06 151 ASP B C 1
ATOM 2335 O O . ASP B 1 151 ? 9.219 15.062 -1.251 1 64.06 151 ASP B O 1
ATOM 2339 N N . LEU B 1 152 ? 9.477 13.531 0.363 1 67.62 152 LEU B N 1
ATOM 2340 C CA . LEU B 1 152 ? 8.789 14.352 1.356 1 67.62 152 LEU B CA 1
ATOM 2341 C C . LEU B 1 152 ? 9.539 15.656 1.589 1 67.62 152 LEU B C 1
ATOM 2343 O O . LEU B 1 152 ? 8.922 16.719 1.688 1 67.62 152 LEU B O 1
ATOM 2347 N N . ALA B 1 153 ? 10.82 15.547 1.667 1 68.81 153 ALA B N 1
ATOM 2348 C CA . ALA B 1 153 ? 11.656 16.703 1.962 1 68.81 153 ALA B CA 1
ATOM 2349 C C . ALA B 1 153 ? 11.562 17.75 0.85 1 68.81 153 ALA B C 1
ATOM 2351 O O . ALA B 1 153 ? 11.859 18.922 1.067 1 68.81 153 ALA B O 1
ATOM 2352 N N . GLN B 1 154 ? 11.156 17.359 -0.324 1 68.38 154 GLN B N 1
ATOM 2353 C CA . GLN B 1 154 ? 11.133 18.25 -1.479 1 68.38 154 GLN B CA 1
ATOM 2354 C C . GLN B 1 154 ? 9.742 18.828 -1.69 1 68.38 154 GLN B C 1
ATOM 2356 O O . GLN B 1 154 ? 9.531 19.625 -2.615 1 68.38 154 GLN B O 1
ATOM 2361 N N . LEU B 1 155 ? 8.891 18.469 -0.806 1 66.12 155 LEU B N 1
ATOM 2362 C CA . LEU B 1 155 ? 7.531 18.984 -0.966 1 66.12 155 LEU B CA 1
ATOM 2363 C C . LEU B 1 155 ? 7.492 20.5 -0.771 1 66.12 155 LEU B C 1
ATOM 2365 O O . LEU B 1 155 ? 8.07 21.016 0.182 1 66.12 155 LEU B O 1
ATOM 2369 N N . PRO B 1 156 ? 6.891 21.125 -1.782 1 64.12 156 PRO B N 1
ATOM 2370 C CA . PRO B 1 156 ? 6.727 22.562 -1.578 1 64.12 156 PRO B CA 1
ATOM 2371 C C . PRO B 1 156 ? 5.742 22.891 -0.459 1 64.12 156 PRO B C 1
ATOM 2373 O O . PRO B 1 156 ? 4.914 22.062 -0.095 1 64.12 156 PRO B O 1
ATOM 2376 N N . ILE B 1 157 ? 5.922 24.031 0.187 1 64 157 ILE B N 1
ATOM 2377 C CA . ILE B 1 157 ? 4.93 24.562 1.114 1 64 157 ILE B CA 1
ATOM 2378 C C . ILE B 1 157 ? 3.768 25.172 0.333 1 64 157 ILE B C 1
ATOM 2380 O O . ILE B 1 157 ? 3.975 26 -0.557 1 64 157 ILE B O 1
ATOM 2384 N N . PRO B 1 158 ? 2.717 24.688 0.565 1 58.34 158 PRO B N 1
ATOM 2385 C CA . PRO B 1 158 ? 1.598 25.266 -0.188 1 58.34 158 PRO B CA 1
ATOM 2386 C C . PRO B 1 158 ? 1.527 26.781 -0.078 1 58.34 158 PRO B C 1
ATOM 2388 O O . PRO B 1 158 ? 1.792 27.344 0.989 1 58.34 158 PRO B O 1
ATOM 2391 N N . ASN B 1 159 ? 1.099 27.312 -1.198 1 53.75 159 ASN B N 1
ATOM 2392 C CA . ASN B 1 159 ? 0.805 28.75 -1.306 1 53.75 159 ASN B CA 1
ATOM 2393 C C . ASN B 1 159 ? 2.047 29.594 -1.051 1 53.75 159 ASN B C 1
ATOM 2395 O O . ASN B 1 159 ? 1.938 30.75 -0.656 1 53.75 159 ASN B O 1
ATOM 2399 N N . ILE B 1 160 ? 3.201 29.094 -0.865 1 49.75 160 ILE B N 1
ATOM 2400 C CA . ILE B 1 160 ? 4.402 29.922 -0.803 1 49.75 160 ILE B CA 1
ATOM 2401 C C . ILE B 1 160 ? 5.168 29.812 -2.119 1 49.75 160 ILE B C 1
ATOM 2403 O O . ILE B 1 160 ? 5.477 28.703 -2.58 1 49.75 160 ILE B O 1
ATOM 2407 N N . THR B 1 161 ? 4.93 30.844 -3.049 1 40.53 161 THR B N 1
ATOM 2408 C CA . THR B 1 161 ? 5.715 30.969 -4.273 1 40.53 161 THR B CA 1
ATOM 2409 C C . THR B 1 161 ? 7.207 31.031 -3.957 1 40.53 161 THR B C 1
ATOM 2411 O O . THR B 1 161 ? 7.625 31.766 -3.059 1 40.53 161 THR B O 1
ATOM 2414 N N . PRO B 1 162 ? 7.945 29.938 -4.379 1 41.03 162 PRO B N 1
ATOM 2415 C CA . PRO B 1 162 ? 9.375 30.172 -4.191 1 41.03 162 PRO B CA 1
ATOM 2416 C C . PRO B 1 162 ? 9.805 31.578 -4.625 1 41.03 162 PRO B C 1
ATOM 2418 O O . PRO B 1 162 ? 9.25 32.125 -5.578 1 41.03 162 PRO B O 1
ATOM 2421 N N . ASP B 1 163 ? 10.422 32.281 -3.715 1 34.41 163 ASP B N 1
ATOM 2422 C CA . ASP B 1 163 ? 11.109 33.469 -4.195 1 34.41 163 ASP B CA 1
ATOM 2423 C C . ASP B 1 163 ? 12.141 33.125 -5.27 1 34.41 163 ASP B C 1
ATOM 2425 O O . ASP B 1 163 ? 12.797 32.062 -5.184 1 34.41 163 ASP B O 1
#

Sequence (326 aa):
MAKIREVVVASDPTNRGALVGRVGASQFPIGGPDGAGHVSPGPNPYDLLCASLAACTAMTVRFQARRRQLPLERVEVGVSFRHGAPGERDSFERTLVLEGELDVQQRAFLLEAANLCPVGELLGISADIHARPDPTTSGHSTSVQASYEDDLAQLPIPNITPDMAKIREVVVASDPTNRGALVGRVGASQFPIGGPDGAGHVSPGPNPYDLLCASLAACTAMTVRFQARRRQLPLERVEVGVSFRHGAPGERDSFERTLVLEGELDVQQRAFLLEAANLCPVGELLGISADIHARPDPTTSGHSTSVQASYEDDLAQLPIPNITPD

Nearest PDB structures (foldseek):
  6mjn-assembly2_C  TM=6.359E-01  e=9.252E-06  Legionella pneumophila
  2onf-assembly1_B  TM=7.333E-01  e=4.723E-05  Thermoplasma acidophilum
  6ecy-assembly1_A  TM=6.267E-01  e=1.844E-05  Chromobacterium violaceum ATCC 12472
  3lus-assembly1_A  TM=6.259E-01  e=4.723E-05  Vibrio cholerae O1 biovar El Tor str. N16961
  4xx2-assembly1_A  TM=6.716E-01  e=4.240E-04  Xylella fastidiosa 9a5c

InterPro domains:
  IPR003718 OsmC/Ohr conserved domain [PF02566] (42-125)
  IPR015946 K homology domain-like, alpha/beta [G3DSA:3.30.300.20] (12-134)
  IPR036102 OsmC/Ohr superfamily [SSF82784] (13-127)

Solvent-accessible surface area (backbone atoms only — not comparable to full-atom values): 17744 Å² total; per-residue (Å²): 126,86,79,73,78,46,26,35,24,26,46,24,91,90,43,65,36,33,40,31,35,35,43,90,93,36,71,44,60,35,16,35,74,27,72,73,76,46,70,36,69,53,51,26,38,61,45,26,39,31,40,14,43,20,40,28,25,46,44,35,26,44,50,52,29,57,75,68,67,48,58,71,69,39,46,34,18,35,18,32,54,25,38,35,50,93,95,44,67,63,45,64,46,36,36,55,47,80,38,55,87,59,52,73,67,56,49,50,50,42,57,55,31,34,62,63,14,64,56,38,59,74,68,61,52,68,56,64,52,50,61,45,83,64,96,70,79,70,79,75,60,90,45,48,72,56,48,62,66,60,53,61,71,64,55,78,60,74,97,55,76,81,126,125,84,77,73,77,45,25,37,25,28,44,24,89,89,42,63,37,33,40,32,34,36,42,90,92,36,72,46,62,35,17,36,75,29,72,73,77,46,70,35,67,50,50,24,36,60,44,26,40,30,40,13,42,20,39,28,26,47,45,35,26,44,52,52,31,58,76,67,67,47,59,71,69,38,45,36,18,34,20,30,52,27,36,37,50,96,94,44,68,63,45,64,45,36,35,53,46,80,39,54,85,59,51,73,66,56,48,52,49,41,58,56,33,35,63,64,15,64,55,38,58,72,67,62,51,65,57,64,50,51,62,44,82,62,95,70,78,73,77,77,61,89,46,45,73,57,47,62,66,60,54,59,72,65,55,76,59,73,94,56,74,81,129

Organism: NCBI:txid2511166

Secondary structure (DSSP, 8-state):
------EEEEE-SS-TTSEEEEETTEEEEE-EE-TTSSEESS--HHHHHHHHHHHHHHHHHHHHHHHTT--EEEEEEEEEEEEPPTTSPPEEEEEEEEEES--HHHHHHHHHHHTT-HHHHHTT----B---SSTT-----SPEEP-HHHHHHTPPPTT----/------EEEEE-SS-TTSEEEEETTEEEEE-EE-TTSSEESS--HHHHHHHHHHHHHHHHHHHHHHHTT--EEEEEEEEEEEEPPTTSPPEEEEEEEEEES--HHHHHHHHHHHTT-HHHHHTT--------SSTT-----SPEEP-HHHHHHTPPPTT----

pLDDT: mean 77.75, std 19.48, range [29.81, 97.44]